Protein AF-A0A538TUR7-F1 (afdb_monomer)

Mean predicted aligned error: 19.48 Å

Structure (mmCIF, N/CA/C/O backbone):
data_AF-A0A538TUR7-F1
#
_entry.id   AF-A0A538TUR7-F1
#
loop_
_atom_site.group_PDB
_atom_site.id
_atom_site.type_symbol
_atom_site.label_atom_id
_atom_site.label_alt_id
_atom_site.label_comp_id
_atom_site.label_asym_id
_atom_site.label_entity_id
_atom_site.label_seq_id
_atom_site.pdbx_PDB_ins_code
_atom_site.Cartn_x
_atom_site.Cartn_y
_atom_site.Cartn_z
_atom_site.occupancy
_atom_site.B_iso_or_equiv
_atom_site.auth_seq_id
_atom_site.auth_comp_id
_atom_site.auth_asym_id
_atom_site.auth_atom_id
_atom_site.pdbx_PDB_model_num
ATOM 1 N N . MET A 1 1 ? 6.209 21.058 27.802 1.00 35.97 1 MET A N 1
ATOM 2 C CA . MET A 1 1 ? 5.275 21.249 26.669 1.00 35.97 1 MET A CA 1
ATOM 3 C C . MET A 1 1 ? 3.862 21.088 27.202 1.00 35.97 1 MET A C 1
ATOM 5 O O . MET A 1 1 ? 3.530 20.002 27.647 1.00 35.97 1 MET A O 1
ATOM 9 N N . LYS A 1 2 ? 3.069 22.165 27.255 1.00 36.62 2 LYS A N 1
ATOM 10 C CA . LYS A 1 2 ? 1.654 22.098 27.646 1.00 36.62 2 LYS A CA 1
ATOM 11 C C . LYS A 1 2 ? 0.839 21.716 26.411 1.00 36.62 2 LYS A C 1
ATOM 13 O O . LYS A 1 2 ? 0.487 22.584 25.620 1.00 36.62 2 LYS A O 1
ATOM 18 N N . THR A 1 3 ? 0.570 20.431 26.220 1.00 54.38 3 THR A N 1
ATOM 19 C CA . THR A 1 3 ? -0.536 19.988 25.365 1.00 54.38 3 THR A CA 1
ATOM 20 C C . THR A 1 3 ? -1.822 20.289 26.122 1.00 54.38 3 THR A C 1
ATOM 22 O O . THR A 1 3 ? -2.321 19.444 26.857 1.00 54.38 3 THR A O 1
ATOM 25 N N . ASN A 1 4 ? -2.321 21.524 26.020 1.00 65.69 4 ASN A N 1
ATOM 26 C CA . ASN A 1 4 ? -3.651 21.856 26.527 1.00 65.69 4 ASN A CA 1
ATOM 27 C C . ASN A 1 4 ? -4.681 21.177 25.617 1.00 65.69 4 ASN A C 1
ATOM 29 O O . ASN A 1 4 ? -5.211 21.795 24.695 1.00 65.69 4 ASN A O 1
ATOM 33 N N . LEU A 1 5 ? -4.907 19.880 25.838 1.00 82.44 5 LEU A N 1
ATOM 34 C CA . LEU A 1 5 ? -6.025 19.164 25.248 1.00 82.44 5 LEU A CA 1
ATOM 35 C C . LEU A 1 5 ? -7.302 19.829 25.769 1.00 82.44 5 LEU A C 1
ATOM 37 O O . LEU A 1 5 ? -7.474 19.998 26.977 1.00 82.44 5 LEU A O 1
ATOM 41 N N . THR A 1 6 ? -8.161 20.280 24.859 1.00 91.19 6 THR A N 1
ATOM 42 C CA . THR A 1 6 ? -9.424 20.924 25.236 1.00 91.19 6 THR A CA 1
ATOM 43 C C . THR A 1 6 ? -10.485 19.867 25.522 1.00 91.19 6 THR A C 1
ATOM 45 O O . THR A 1 6 ? -10.427 18.769 24.969 1.00 91.19 6 THR A O 1
ATOM 48 N N . CYS A 1 7 ? -11.494 20.197 26.335 1.00 92.38 7 CYS A N 1
ATOM 49 C CA . CYS A 1 7 ? -12.579 19.256 26.625 1.00 92.38 7 CYS A CA 1
ATOM 50 C C . CYS A 1 7 ? -13.334 18.827 25.355 1.00 92.38 7 CYS A C 1
ATOM 52 O O . CYS A 1 7 ? -13.719 17.672 25.249 1.00 92.38 7 CYS A O 1
ATOM 54 N N . GLY A 1 8 ? -13.502 19.722 24.372 1.00 90.56 8 GLY A N 1
ATOM 55 C CA . GLY A 1 8 ? -14.160 19.380 23.105 1.00 90.56 8 GLY A CA 1
ATOM 56 C C . GLY A 1 8 ? -13.371 18.352 22.291 1.00 90.56 8 GLY A C 1
ATOM 57 O O . GLY A 1 8 ? -13.946 17.392 21.791 1.00 90.56 8 GLY A O 1
ATOM 58 N N . THR A 1 9 ? -12.045 18.506 22.210 1.00 91.25 9 THR A N 1
ATOM 59 C CA . THR A 1 9 ? -11.175 17.518 21.550 1.00 91.25 9 THR A CA 1
ATOM 60 C C . THR A 1 9 ? -11.141 16.203 22.322 1.00 91.25 9 THR A C 1
ATOM 62 O O . THR A 1 9 ? -11.235 15.145 21.718 1.00 91.25 9 THR A O 1
ATOM 65 N N . CYS A 1 10 ? -11.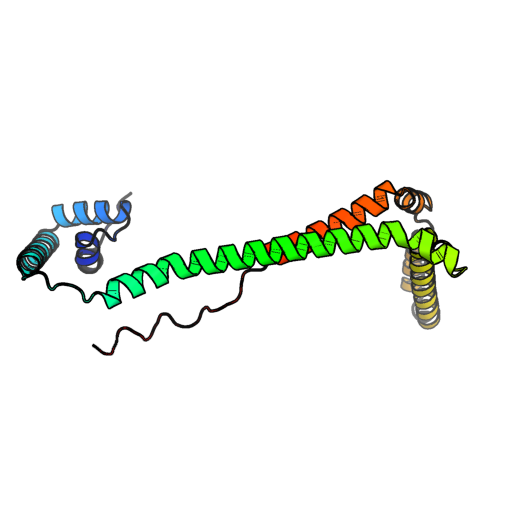051 16.263 23.654 1.00 92.38 10 CYS A N 1
ATOM 66 C CA . CYS A 1 10 ? -11.070 15.079 24.508 1.00 92.38 10 CYS A CA 1
ATOM 67 C C . CYS A 1 10 ? -12.325 14.236 24.247 1.00 92.38 10 CYS A C 1
ATOM 69 O O . CYS A 1 10 ? -12.216 13.055 23.949 1.00 92.38 10 CYS A O 1
ATOM 71 N N . GLU A 1 11 ? -13.504 14.864 24.269 1.00 91.81 11 GLU A N 1
ATOM 72 C CA . GLU A 1 11 ? -14.796 14.193 24.089 1.00 91.81 11 GLU A CA 1
ATOM 73 C C . GLU A 1 11 ? -14.952 13.496 22.729 1.00 91.81 11 GLU A C 1
ATOM 75 O O . GLU A 1 11 ? -15.611 12.458 22.665 1.00 91.81 11 GLU A O 1
ATOM 80 N N . LEU A 1 12 ? -14.346 14.039 21.667 1.00 92.38 12 LEU A N 1
ATOM 81 C CA . LEU A 1 12 ? -14.340 13.433 20.330 1.00 92.38 12 LEU A CA 1
ATOM 82 C C . LEU A 1 12 ? -13.455 12.181 20.259 1.00 92.38 12 LEU A C 1
ATOM 84 O O . LEU A 1 12 ? -13.778 11.243 19.537 1.00 92.38 12 LEU A O 1
ATOM 88 N N . GLU A 1 13 ? -12.366 12.156 21.025 1.00 93.75 13 GLU A N 1
ATOM 89 C CA . GLU A 1 13 ? -11.353 11.094 20.981 1.00 93.75 13 GLU A CA 1
ATOM 90 C C . GLU A 1 13 ? -11.592 9.980 22.019 1.00 93.75 13 GLU A C 1
ATOM 92 O O . GLU A 1 13 ? -10.902 8.962 22.002 1.00 93.75 13 GLU A O 1
ATOM 97 N N . LEU A 1 14 ? -12.577 10.125 22.917 1.00 93.25 14 LEU A N 1
ATOM 98 C CA . LEU A 1 14 ? -12.873 9.136 23.966 1.00 93.25 14 LEU A CA 1
ATOM 99 C C . LEU A 1 14 ? -13.211 7.741 23.409 1.00 93.25 14 LEU A C 1
ATOM 101 O O . LEU A 1 14 ? -12.787 6.744 23.988 1.00 93.25 14 LEU A O 1
ATOM 105 N N . CYS A 1 15 ? -13.955 7.651 22.301 1.00 93.00 15 CYS A N 1
ATOM 106 C CA . CYS A 1 15 ? -14.281 6.354 21.692 1.00 93.00 15 CYS A CA 1
ATOM 107 C C . CYS A 1 15 ? -13.035 5.707 21.076 1.00 93.00 15 CYS A C 1
ATOM 109 O O . CYS A 1 15 ? -12.722 4.564 21.386 1.00 93.00 15 CYS A O 1
ATOM 111 N N . ALA A 1 16 ? -12.256 6.473 20.304 1.00 93.06 16 ALA A N 1
ATOM 112 C CA . ALA A 1 16 ? -11.002 5.997 19.722 1.00 93.06 16 ALA A CA 1
ATOM 113 C C . ALA A 1 16 ? -9.981 5.570 20.793 1.00 93.06 16 ALA A C 1
ATOM 115 O O . ALA A 1 16 ? -9.190 4.653 20.569 1.00 93.06 16 ALA A O 1
ATOM 116 N N . TYR A 1 17 ? -9.999 6.220 21.963 1.00 94.12 17 TYR A N 1
ATOM 117 C CA . TYR A 1 17 ? -9.219 5.812 23.128 1.00 94.12 17 TYR A CA 1
ATOM 118 C C . TYR A 1 17 ? -9.656 4.441 23.661 1.00 94.12 17 TYR A C 1
ATOM 120 O O . TYR A 1 17 ? -8.803 3.582 23.876 1.00 94.12 17 TYR A O 1
ATOM 128 N N . LEU A 1 18 ? -10.964 4.216 23.837 1.00 93.62 18 LEU A N 1
ATOM 129 C CA . LEU A 1 18 ? -11.506 2.926 24.286 1.00 93.62 18 LEU A CA 1
ATOM 130 C C . LEU A 1 18 ? -11.232 1.794 23.289 1.00 93.62 18 LEU A C 1
ATOM 132 O O . LEU A 1 18 ? -10.940 0.678 23.710 1.00 93.62 18 LEU A O 1
ATOM 136 N N . ASP A 1 19 ? -11.244 2.100 21.993 1.00 92.56 19 ASP A N 1
ATOM 137 C CA . ASP A 1 19 ? -10.931 1.149 20.921 1.00 92.56 19 ASP A CA 1
ATOM 138 C C . ASP A 1 19 ? -9.419 0.863 20.786 1.00 92.56 19 ASP A C 1
ATOM 140 O O . ASP A 1 19 ? -9.005 0.044 19.964 1.00 92.56 19 ASP A O 1
ATOM 144 N N . GLY A 1 20 ? -8.563 1.553 21.553 1.00 93.69 20 GLY A N 1
ATOM 145 C CA . GLY A 1 20 ? -7.104 1.434 21.453 1.00 93.69 20 GLY A CA 1
ATOM 146 C C . GLY A 1 20 ? -6.526 1.968 20.134 1.00 93.69 20 GLY A C 1
ATOM 147 O O . GLY A 1 20 ? -5.397 1.637 19.771 1.00 93.69 20 GLY A O 1
ATOM 148 N N . ALA A 1 21 ? -7.284 2.793 19.409 1.00 94.00 21 ALA A N 1
ATOM 149 C CA . ALA A 1 21 ? -6.943 3.292 18.077 1.00 94.00 21 ALA A CA 1
ATOM 150 C C . ALA A 1 21 ? -6.105 4.587 18.095 1.00 94.00 21 ALA A C 1
ATOM 152 O O . ALA A 1 21 ? -5.673 5.066 17.043 1.00 94.00 21 ALA A O 1
ATOM 153 N N . LEU A 1 22 ? -5.863 5.170 19.273 1.00 91.69 22 LEU A N 1
ATOM 154 C CA . LEU A 1 22 ? -5.094 6.406 19.413 1.00 91.69 22 LEU A CA 1
ATOM 155 C C . LEU A 1 22 ? -3.580 6.185 19.397 1.00 91.69 22 LEU A C 1
ATOM 157 O O . LEU A 1 22 ? -3.040 5.233 19.958 1.00 91.69 22 LEU A O 1
ATOM 161 N N . HIS A 1 23 ? -2.864 7.163 18.837 1.00 90.69 23 HIS A N 1
ATOM 162 C CA . HIS A 1 23 ? -1.411 7.222 18.962 1.00 90.69 23 HIS A CA 1
ATOM 163 C C . HIS A 1 23 ? -1.004 7.379 20.447 1.00 90.69 23 HIS A C 1
ATOM 165 O O . HIS A 1 23 ? -1.584 8.223 21.140 1.00 90.69 23 HIS A O 1
ATOM 171 N N . PRO A 1 24 ? 0.042 6.685 20.946 1.00 90.25 24 PRO A N 1
ATOM 172 C CA . PRO A 1 24 ? 0.402 6.670 22.373 1.00 90.25 24 PRO A CA 1
ATOM 173 C C . PRO A 1 24 ? 0.673 8.042 23.010 1.00 90.25 24 PRO A C 1
ATOM 175 O O . PRO A 1 24 ? 0.568 8.206 24.223 1.00 90.25 24 PRO A O 1
ATOM 178 N N . ALA A 1 25 ? 1.074 9.032 22.209 1.00 87.69 25 ALA A N 1
ATOM 179 C CA . ALA A 1 25 ? 1.270 10.405 22.680 1.00 87.69 25 ALA A CA 1
ATOM 180 C C . ALA A 1 25 ? -0.059 11.138 22.946 1.00 87.69 25 ALA A C 1
ATOM 182 O O . ALA A 1 25 ? -0.143 11.931 23.879 1.00 87.69 25 ALA A O 1
ATOM 183 N N . ILE A 1 26 ? -1.088 10.862 22.139 1.00 88.31 26 ILE A N 1
ATOM 184 C CA . ILE A 1 26 ? -2.424 11.460 22.268 1.00 88.31 26 ILE A CA 1
ATOM 185 C C . ILE A 1 26 ? -3.164 10.806 23.435 1.00 88.31 26 ILE A C 1
ATOM 187 O O . ILE A 1 26 ? -3.744 11.519 24.248 1.00 88.31 26 ILE A O 1
ATOM 191 N N . ALA A 1 27 ? -3.054 9.480 23.573 1.00 92.06 27 ALA A N 1
ATOM 192 C CA . ALA A 1 27 ? -3.616 8.736 24.701 1.00 92.06 27 ALA A CA 1
ATOM 193 C C . ALA A 1 27 ? -3.156 9.312 26.055 1.00 92.06 27 ALA A C 1
ATOM 195 O O . ALA A 1 27 ? -3.989 9.675 26.876 1.00 92.06 27 ALA A O 1
ATOM 196 N N . ARG A 1 28 ? -1.848 9.548 26.236 1.00 91.94 28 ARG A N 1
ATOM 197 C CA . ARG A 1 28 ? -1.306 10.158 27.467 1.00 91.94 28 ARG A CA 1
A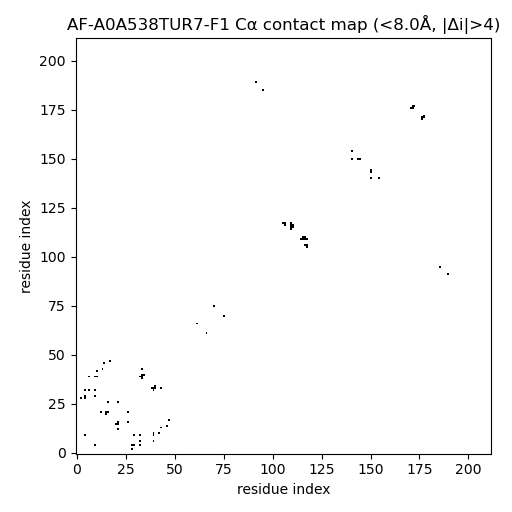TOM 198 C C . ARG A 1 28 ? -1.823 11.572 27.743 1.00 91.94 28 ARG A C 1
ATOM 200 O O . ARG A 1 28 ? -2.037 11.946 28.894 1.00 91.94 28 ARG A O 1
ATOM 207 N N . ALA A 1 29 ? -1.996 12.383 26.700 1.00 90.69 29 ALA A N 1
ATOM 208 C CA . ALA A 1 29 ? -2.553 13.727 26.853 1.00 90.69 29 ALA A CA 1
ATOM 209 C C . ALA A 1 29 ? -4.037 13.682 27.254 1.00 90.69 29 ALA A C 1
ATOM 211 O O . ALA A 1 29 ? -4.485 14.522 28.035 1.00 90.69 29 ALA A O 1
ATOM 212 N N . LEU A 1 30 ? -4.780 12.699 26.739 1.00 93.81 30 LEU A N 1
ATOM 213 C CA . LEU A 1 30 ? -6.171 12.449 27.097 1.00 93.81 30 LEU A CA 1
ATOM 214 C C . LEU A 1 30 ? -6.290 11.947 28.538 1.00 93.81 30 LEU A C 1
ATOM 216 O O . LEU A 1 30 ? -7.066 12.519 29.294 1.00 93.81 30 LEU A O 1
ATOM 220 N N . GLU A 1 31 ? -5.476 10.972 28.945 1.00 93.94 31 GLU A N 1
ATOM 221 C CA . GLU A 1 31 ? -5.406 10.465 30.325 1.00 93.94 31 GLU A CA 1
ATOM 222 C C . GLU A 1 31 ? -5.180 11.607 31.324 1.00 93.94 31 GLU A C 1
ATOM 224 O O . GLU A 1 31 ? -5.994 11.818 32.223 1.00 93.94 31 GLU A O 1
ATOM 229 N N . SER A 1 32 ? -4.158 12.437 31.089 1.00 93.25 32 SER A N 1
ATOM 230 C CA . SER A 1 32 ? -3.878 13.611 31.926 1.00 93.25 32 SER A CA 1
ATOM 231 C C . SER A 1 32 ? -5.048 14.604 31.975 1.00 93.25 32 SER A C 1
ATOM 233 O O . SER A 1 32 ? -5.332 15.186 33.025 1.00 93.25 32 SER A O 1
ATOM 235 N N . HIS A 1 33 ? -5.752 14.812 30.858 1.00 93.25 33 HIS A N 1
ATOM 236 C CA . HIS A 1 33 ? -6.908 15.704 30.828 1.00 93.25 33 HIS A CA 1
ATOM 237 C C . HIS A 1 33 ? -8.082 15.140 31.636 1.00 93.25 33 HIS A C 1
ATOM 239 O O . HIS A 1 33 ? -8.689 15.874 32.412 1.00 93.25 33 HIS A O 1
ATOM 245 N N . VAL A 1 34 ? -8.389 13.853 31.477 1.00 94.69 34 VAL A N 1
ATOM 246 C CA . VAL A 1 34 ? -9.478 13.152 32.171 1.00 94.69 34 VAL A CA 1
ATOM 247 C C . VAL A 1 34 ? -9.243 13.123 33.685 1.00 94.69 34 VAL A C 1
ATOM 249 O O . VAL A 1 34 ? -10.190 13.338 34.437 1.00 94.69 34 VAL A O 1
ATOM 252 N N . GLU A 1 35 ? -7.995 12.961 34.134 1.00 93.75 35 GLU A N 1
ATOM 253 C CA . GLU A 1 35 ? -7.625 13.062 35.556 1.00 93.75 35 GLU A CA 1
ATOM 254 C C . GLU A 1 35 ? -7.868 14.466 36.133 1.00 93.75 35 GLU A C 1
ATOM 256 O O . GLU A 1 35 ? -8.298 14.612 37.275 1.00 93.75 35 GLU A O 1
ATOM 261 N N . SER A 1 36 ? -7.617 15.513 35.341 1.00 91.25 36 SER A N 1
ATOM 262 C CA . SER A 1 36 ? -7.785 16.909 35.772 1.00 91.25 36 SER A CA 1
ATOM 263 C C . SER A 1 36 ? -9.204 17.469 35.589 1.00 91.25 36 SER A C 1
ATOM 265 O O . SER A 1 36 ? -9.553 18.484 36.194 1.00 91.25 36 SER A O 1
ATOM 267 N N . CYS A 1 37 ? -10.035 16.839 34.752 1.00 95.19 37 CYS A N 1
ATOM 268 C CA . CYS A 1 37 ? -11.349 17.337 34.359 1.00 95.19 37 CYS A CA 1
ATOM 269 C C . CYS A 1 37 ? -12.452 16.335 34.716 1.00 95.19 37 CYS A C 1
ATOM 271 O O . CYS A 1 37 ? -12.723 15.391 33.972 1.00 95.19 37 CYS A O 1
ATOM 273 N N . ALA A 1 38 ? -13.178 16.615 35.803 1.00 93.19 38 ALA A N 1
ATOM 274 C CA . ALA A 1 38 ? -14.269 15.766 36.287 1.00 93.19 38 ALA A CA 1
ATOM 275 C C . ALA A 1 38 ? -15.352 15.475 35.226 1.00 93.19 38 ALA A C 1
ATOM 277 O O . ALA A 1 38 ? -15.905 14.379 35.192 1.00 93.19 38 ALA A O 1
ATOM 278 N N . ARG A 1 39 ? -15.631 16.426 34.320 1.00 93.75 39 ARG A N 1
ATOM 279 C CA . ARG A 1 39 ? -16.607 16.241 33.231 1.00 93.75 39 ARG A CA 1
ATOM 280 C C . ARG A 1 39 ? -16.155 15.173 32.234 1.00 93.75 39 ARG A C 1
ATOM 282 O O . ARG A 1 39 ? -16.942 14.305 31.866 1.00 93.75 39 ARG A O 1
ATOM 289 N N . CYS A 1 40 ? -14.899 15.241 31.798 1.00 95.25 40 CYS A N 1
ATOM 290 C CA . CYS A 1 40 ? -14.322 14.272 30.867 1.00 95.25 40 CYS A CA 1
ATOM 291 C C . CYS A 1 40 ? -14.129 12.904 31.541 1.00 95.25 40 CYS A C 1
ATOM 293 O O . CYS A 1 40 ? -14.406 11.888 30.911 1.00 95.25 40 CYS A O 1
ATOM 295 N N . GLY A 1 41 ? -13.763 12.887 32.831 1.00 94.38 41 GLY A N 1
ATOM 296 C CA . GLY A 1 41 ? -13.777 11.703 33.703 1.00 94.38 41 GLY A CA 1
ATOM 297 C C . GLY A 1 41 ? -15.116 10.977 33.705 1.00 94.38 41 GLY A C 1
ATOM 298 O O . GLY A 1 41 ? -15.188 9.803 33.348 1.00 94.38 41 GLY A O 1
ATOM 299 N N . ALA A 1 42 ? -16.193 11.696 34.025 1.00 96.12 42 ALA A N 1
ATOM 300 C CA . ALA A 1 42 ? -17.537 11.128 34.061 1.00 96.12 42 ALA A CA 1
ATOM 301 C C . ALA A 1 42 ? -17.994 10.591 32.692 1.00 96.12 42 ALA A C 1
ATOM 303 O O . ALA A 1 42 ? -18.628 9.541 32.621 1.00 96.12 42 ALA A O 1
ATOM 304 N N . ARG A 1 43 ? -17.654 11.279 31.592 1.00 95.50 43 ARG A N 1
ATOM 305 C CA . ARG A 1 43 ? -17.990 10.813 30.234 1.00 95.50 43 ARG A CA 1
ATOM 306 C C . ARG A 1 43 ? -17.229 9.556 29.832 1.00 95.50 43 ARG A C 1
ATOM 308 O O . ARG A 1 43 ? -17.829 8.676 29.223 1.00 95.50 43 ARG A O 1
ATOM 315 N N . LEU A 1 44 ? -15.941 9.468 30.165 1.00 96.25 44 LEU A N 1
ATOM 316 C CA . LEU A 1 44 ? -15.158 8.260 29.912 1.00 96.25 44 LEU A CA 1
ATOM 317 C C . LEU A 1 44 ? -15.756 7.065 30.661 1.00 96.25 44 LEU A C 1
ATOM 319 O O . LEU A 1 44 ? -15.893 5.993 30.080 1.00 96.25 44 LEU A O 1
ATOM 323 N N . GLU A 1 45 ? -16.152 7.261 31.918 1.00 96.00 45 GLU A N 1
ATOM 324 C CA . GLU A 1 45 ? -16.749 6.195 32.721 1.00 96.00 45 GLU A CA 1
ATOM 325 C C . GLU A 1 45 ? -18.113 5.754 32.178 1.00 96.00 45 GLU A C 1
ATOM 327 O O . GLU A 1 45 ? -18.359 4.560 32.029 1.00 96.00 45 GLU A O 1
ATOM 332 N N . ALA A 1 46 ? -18.954 6.700 31.749 1.00 95.56 46 ALA A N 1
ATOM 333 C CA . ALA A 1 46 ? -20.210 6.379 31.075 1.00 95.56 46 ALA A CA 1
ATOM 334 C C . ALA A 1 46 ? -19.991 5.552 29.792 1.00 95.56 46 ALA A C 1
ATOM 336 O O . ALA A 1 46 ? -20.729 4.607 29.523 1.00 95.56 46 ALA A O 1
ATOM 337 N N . TYR A 1 47 ? -18.964 5.868 28.996 1.00 95.31 47 TYR A N 1
ATOM 338 C CA . TYR A 1 47 ? -18.639 5.081 27.803 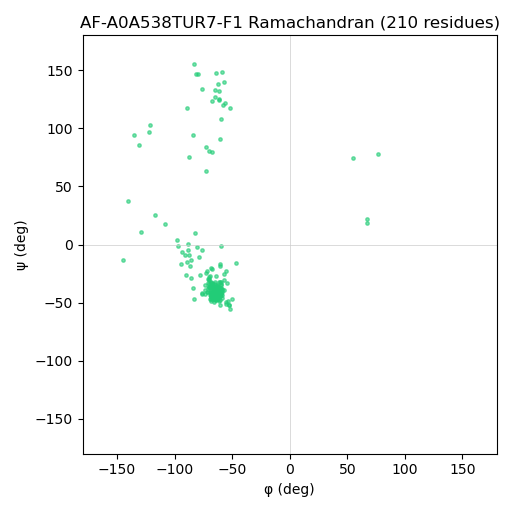1.00 95.31 47 TYR A CA 1
ATOM 339 C C . TYR A 1 47 ? -18.070 3.698 28.138 1.00 95.31 47 TYR A C 1
ATOM 341 O O . TYR A 1 47 ? -18.370 2.738 27.428 1.00 95.31 47 TYR A O 1
ATOM 349 N N . ARG A 1 48 ? -17.301 3.562 29.226 1.00 95.19 48 ARG A N 1
ATOM 350 C CA . ARG A 1 48 ? -16.847 2.253 29.722 1.00 95.19 48 ARG A CA 1
ATOM 351 C C . ARG A 1 48 ? -18.012 1.378 30.151 1.00 95.19 48 ARG A C 1
ATOM 353 O O . ARG A 1 48 ? -18.035 0.211 29.783 1.00 95.19 48 ARG A O 1
ATOM 360 N N . GLU A 1 49 ? -18.985 1.944 30.859 1.00 95.88 49 GLU A N 1
ATOM 361 C CA . GLU A 1 49 ? -20.195 1.228 31.265 1.00 95.88 49 GLU A CA 1
ATOM 362 C C . GLU A 1 49 ? -21.016 0.769 30.050 1.00 95.88 49 GLU A C 1
ATOM 364 O O . GLU A 1 49 ? -21.507 -0.358 30.006 1.00 95.88 49 GLU A O 1
ATOM 369 N N . ILE A 1 50 ? -21.142 1.611 29.022 1.00 94.69 50 ILE A N 1
ATOM 370 C CA . ILE A 1 50 ? -21.798 1.210 27.769 1.00 94.69 50 ILE A CA 1
ATOM 371 C C . ILE A 1 50 ? -21.022 0.067 27.104 1.00 94.69 50 ILE A C 1
ATOM 373 O O . ILE A 1 50 ? -21.627 -0.925 26.705 1.00 94.69 50 ILE A O 1
ATOM 377 N N . SER A 1 51 ? -19.696 0.180 27.007 1.00 93.12 51 SER A N 1
ATOM 378 C CA . SER A 1 51 ? -18.839 -0.845 26.401 1.00 93.12 51 SER A CA 1
ATOM 379 C C . SER A 1 51 ? -18.909 -2.178 27.155 1.00 93.12 51 SER A C 1
ATOM 381 O O . SER A 1 51 ? -19.039 -3.229 26.530 1.00 93.12 51 SER A O 1
ATOM 383 N N . SER A 1 52 ? -18.927 -2.154 28.492 1.00 92.75 52 SER A N 1
ATOM 384 C CA . SER A 1 52 ? -19.058 -3.369 29.302 1.00 92.75 52 SER A CA 1
ATOM 385 C C . SER A 1 52 ? -20.414 -4.041 29.100 1.00 92.75 52 SER A C 1
ATOM 387 O O . SER A 1 52 ? -20.467 -5.247 28.888 1.00 92.75 52 SER A O 1
ATOM 389 N N . ARG A 1 53 ? -21.506 -3.264 29.072 1.00 94.69 53 ARG A N 1
ATOM 390 C CA . ARG A 1 53 ? -22.848 -3.789 28.777 1.00 94.69 53 ARG A CA 1
ATOM 391 C C . ARG A 1 53 ? -22.938 -4.361 27.364 1.00 94.69 53 ARG A C 1
ATOM 393 O O . ARG A 1 53 ? -23.637 -5.344 27.153 1.00 94.69 53 ARG A O 1
ATOM 400 N N . LEU A 1 54 ? -22.240 -3.759 26.398 1.00 91.75 54 LEU A N 1
ATOM 401 C CA . LEU A 1 54 ? -22.165 -4.280 25.033 1.00 91.75 54 LEU A CA 1
ATOM 402 C C . LEU A 1 54 ? -21.377 -5.594 24.955 1.00 91.75 54 LEU A C 1
ATOM 404 O O . LEU A 1 54 ? -21.750 -6.479 24.190 1.00 91.75 54 LEU A O 1
ATOM 408 N N . ALA A 1 55 ? -20.325 -5.742 25.761 1.00 89.44 55 ALA A N 1
ATOM 409 C CA . ALA A 1 55 ? -19.529 -6.966 25.835 1.00 89.44 55 ALA A CA 1
ATOM 410 C C . ALA A 1 55 ? -20.290 -8.153 26.457 1.00 89.44 55 ALA A C 1
ATOM 412 O O . ALA A 1 55 ? -19.916 -9.300 26.230 1.00 89.44 55 ALA A O 1
ATOM 413 N N . GLU A 1 56 ? -21.360 -7.894 27.215 1.00 93.25 56 GLU A N 1
ATOM 414 C CA . GLU A 1 56 ? -22.244 -8.926 27.777 1.00 93.25 56 GLU A CA 1
ATOM 415 C C . GLU A 1 56 ? -23.248 -9.493 26.757 1.00 93.25 56 GLU A C 1
ATOM 417 O O . GLU A 1 56 ? -23.916 -10.490 27.047 1.00 93.25 56 GLU A O 1
ATOM 422 N N . LEU A 1 57 ? -23.385 -8.888 25.567 1.00 93.25 57 LEU A N 1
ATOM 423 C CA . LEU A 1 57 ? -24.279 -9.425 24.542 1.00 93.25 57 LEU A CA 1
ATOM 424 C C . LEU A 1 57 ? -23.810 -10.806 24.055 1.00 93.25 57 LEU A C 1
ATOM 426 O O . LEU A 1 57 ? -22.610 -11.072 23.975 1.00 93.25 57 LEU A O 1
ATOM 430 N N . PRO A 1 58 ? -24.754 -11.687 23.673 1.00 91.88 58 PRO A N 1
ATOM 431 C CA . PRO A 1 58 ? -24.413 -12.993 23.133 1.00 91.88 58 PRO A CA 1
ATOM 432 C C . PRO A 1 58 ? -23.595 -12.848 21.848 1.00 91.88 58 PRO A C 1
ATOM 434 O O . PRO A 1 58 ? -23.967 -12.109 20.932 1.00 91.88 58 PRO A O 1
ATOM 437 N N . GLU A 1 59 ? -22.499 -13.597 21.766 1.00 87.56 59 GLU A N 1
ATOM 438 C CA . GLU A 1 59 ? -21.661 -13.633 20.575 1.00 87.56 59 GLU A CA 1
ATOM 439 C C . GLU A 1 59 ? -22.424 -14.292 19.417 1.00 87.56 59 GLU A C 1
ATOM 441 O O . GLU A 1 59 ? -22.917 -15.420 19.516 1.00 87.56 59 GLU A O 1
ATOM 446 N N . ILE A 1 60 ? -22.544 -13.574 18.301 1.00 89.38 60 ILE A N 1
ATOM 447 C CA . ILE A 1 60 ? -23.185 -14.086 17.091 1.00 89.38 60 ILE A CA 1
ATOM 448 C C . ILE A 1 60 ? -22.110 -14.769 16.253 1.00 89.38 60 ILE A C 1
ATOM 450 O O . ILE A 1 60 ? -21.181 -14.121 15.771 1.00 89.38 60 ILE A O 1
ATOM 454 N N . ALA A 1 61 ? -22.261 -16.077 16.037 1.00 88.25 61 ALA A N 1
ATOM 455 C CA . ALA A 1 61 ? -21.356 -16.826 15.178 1.00 88.25 61 ALA A CA 1
ATOM 456 C C . ALA A 1 61 ? -21.336 -16.225 13.762 1.00 88.25 61 ALA A C 1
ATOM 458 O O . ALA A 1 61 ? -22.360 -16.167 13.072 1.00 88.25 61 ALA A O 1
ATOM 459 N N . ALA A 1 62 ? -20.157 -15.787 13.319 1.00 88.69 62 ALA A N 1
ATOM 460 C CA . ALA A 1 62 ? -19.976 -15.273 11.972 1.00 88.69 62 ALA A CA 1
ATOM 461 C C . ALA A 1 62 ? -20.217 -16.394 10.938 1.00 88.69 62 ALA A C 1
ATOM 463 O O . ALA A 1 62 ? -19.669 -17.491 11.073 1.00 88.69 62 ALA A O 1
ATOM 464 N N . PRO A 1 63 ? -20.995 -16.148 9.870 1.00 91.56 63 PRO A N 1
ATOM 465 C CA . PRO A 1 63 ? -21.147 -17.104 8.782 1.00 91.56 63 PRO A CA 1
ATOM 466 C C . PRO A 1 63 ? -19.803 -17.489 8.146 1.00 91.56 63 PRO A C 1
ATOM 468 O O . PRO A 1 63 ? -18.980 -16.621 7.849 1.00 91.56 63 PRO A O 1
ATOM 471 N N . ALA A 1 64 ? -19.622 -18.772 7.814 1.00 88.31 64 ALA A N 1
ATOM 472 C CA . ALA A 1 64 ? -18.372 -19.311 7.255 1.00 88.31 64 ALA A CA 1
ATOM 473 C C . ALA A 1 64 ? -17.880 -18.602 5.971 1.00 88.31 64 ALA A C 1
ATOM 475 O O . ALA A 1 64 ? -16.695 -18.621 5.639 1.00 88.31 64 ALA A O 1
ATOM 476 N N . TRP A 1 65 ? -18.776 -17.945 5.227 1.00 90.56 65 TRP A N 1
ATOM 477 C CA . TRP A 1 65 ? -18.402 -17.190 4.032 1.00 90.56 65 TRP A CA 1
ATOM 478 C C . TRP A 1 65 ? -17.653 -15.882 4.347 1.00 90.56 65 TRP A C 1
ATOM 480 O O . TRP A 1 65 ? -16.895 -15.412 3.494 1.00 90.56 65 TRP A O 1
ATOM 490 N N . ILE A 1 66 ? -17.835 -15.292 5.537 1.00 94.00 66 ILE A N 1
ATOM 491 C CA . ILE A 1 66 ? -17.144 -14.057 5.948 1.00 94.00 66 ILE A CA 1
ATOM 492 C C . ILE A 1 66 ? -15.659 -14.332 6.135 1.00 94.00 66 ILE A C 1
ATOM 494 O O . ILE A 1 66 ? -14.837 -13.614 5.569 1.00 94.00 66 ILE A O 1
ATOM 498 N N . GLU A 1 67 ? -15.320 -15.396 6.863 1.00 89.44 67 GLU A N 1
ATOM 499 C CA . GLU A 1 67 ? -13.933 -15.779 7.132 1.00 89.44 67 GLU A CA 1
ATOM 500 C C . GLU A 1 67 ? -13.149 -15.939 5.826 1.00 89.44 67 GLU A C 1
ATOM 502 O O . GLU A 1 67 ? -12.112 -15.303 5.622 1.00 89.44 67 GLU A O 1
ATOM 507 N N . LYS A 1 68 ? -13.712 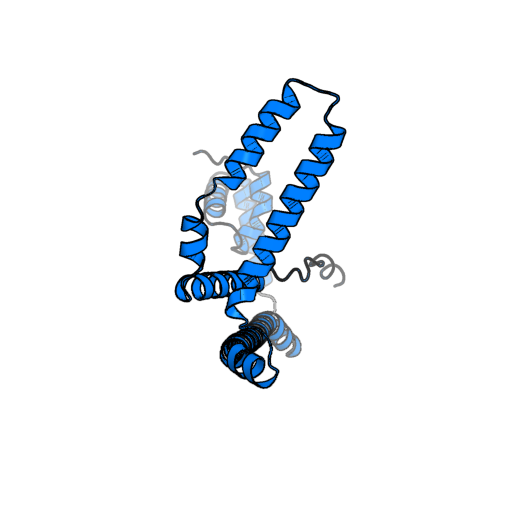-16.696 4.877 1.00 88.25 68 LYS A N 1
ATOM 508 C CA . LYS A 1 68 ? -13.108 -16.890 3.558 1.00 88.25 68 LYS A CA 1
ATOM 509 C C . LYS A 1 68 ? -12.915 -15.567 2.812 1.00 88.25 68 LYS A C 1
ATOM 511 O O . LYS A 1 68 ? -11.835 -15.324 2.281 1.00 88.25 68 LYS A O 1
ATOM 516 N N . ARG A 1 69 ? -13.923 -14.685 2.795 1.00 88.44 69 ARG A N 1
ATOM 517 C CA . ARG A 1 69 ? -13.820 -13.370 2.134 1.00 88.44 69 ARG A CA 1
ATOM 518 C C . ARG A 1 69 ? -12.752 -12.480 2.764 1.00 88.44 69 ARG A C 1
ATOM 520 O O . ARG A 1 69 ? -12.033 -11.796 2.035 1.00 88.44 69 ARG A O 1
ATOM 527 N N . VAL A 1 70 ? -12.640 -12.477 4.091 1.00 89.25 70 VAL A N 1
ATOM 528 C CA . VAL A 1 70 ? -11.631 -11.695 4.815 1.00 89.25 70 VAL A CA 1
ATOM 529 C C . VAL A 1 70 ? -10.237 -12.230 4.497 1.00 89.25 70 VAL A C 1
ATOM 531 O O . VAL A 1 70 ? -9.378 -11.459 4.059 1.00 89.25 70 VAL A O 1
ATOM 534 N N . LEU A 1 71 ? -10.032 -13.544 4.605 1.00 87.88 71 LEU A N 1
ATOM 535 C CA . LEU A 1 71 ? -8.764 -14.192 4.268 1.00 87.88 71 LEU A CA 1
ATOM 536 C C . LEU A 1 71 ? -8.362 -13.939 2.812 1.00 87.88 71 LEU A C 1
ATOM 538 O O . LEU A 1 71 ? -7.211 -13.585 2.547 1.00 87.88 71 LEU A O 1
ATOM 542 N N . ASP A 1 72 ? -9.296 -14.033 1.867 1.00 87.31 72 ASP A N 1
ATOM 543 C CA . ASP A 1 72 ? -9.039 -13.739 0.455 1.00 87.31 72 ASP A CA 1
ATOM 544 C C . ASP A 1 72 ? -8.685 -12.259 0.232 1.00 87.31 72 ASP A C 1
ATOM 546 O O . ASP A 1 72 ? -7.805 -11.944 -0.573 1.00 87.31 72 ASP A O 1
ATOM 550 N N . SER A 1 73 ? -9.295 -11.328 0.972 1.00 82.75 73 SER A N 1
ATOM 551 C CA . SER A 1 73 ? -8.986 -9.896 0.853 1.00 82.75 73 SER A CA 1
ATOM 552 C C . SER A 1 73 ? -7.569 -9.544 1.336 1.00 82.75 73 SER A C 1
ATOM 554 O O . SER A 1 73 ? -6.907 -8.667 0.764 1.00 82.75 73 SER A O 1
ATOM 556 N N . ILE A 1 74 ? -7.071 -10.255 2.351 1.00 86.50 74 ILE A N 1
ATOM 557 C CA . ILE A 1 74 ? -5.738 -10.049 2.929 1.00 86.50 74 ILE A CA 1
ATOM 558 C C . ILE A 1 74 ? -4.683 -10.784 2.092 1.00 86.50 74 ILE A C 1
ATOM 560 O O . ILE A 1 74 ? -3.659 -10.213 1.709 1.00 86.50 74 ILE A O 1
ATOM 564 N N . THR A 1 75 ? -4.941 -12.046 1.749 1.00 82.44 75 THR A N 1
ATOM 565 C CA . THR A 1 75 ? -3.964 -12.919 1.079 1.00 82.44 75 THR A CA 1
ATOM 566 C C . THR A 1 75 ? -3.960 -12.775 -0.444 1.00 82.44 75 THR A C 1
ATOM 568 O O . THR A 1 75 ? -2.908 -12.930 -1.076 1.00 82.44 75 THR A O 1
ATOM 571 N N . GLY A 1 76 ? -5.093 -12.419 -1.058 1.00 73.19 76 GLY A N 1
ATOM 572 C CA . GLY A 1 76 ? -5.247 -12.306 -2.510 1.00 73.19 76 GLY A CA 1
ATOM 573 C C . GLY A 1 76 ? -4.293 -11.285 -3.130 1.00 73.19 76 GLY A C 1
ATOM 574 O O . GLY A 1 76 ? -3.687 -11.548 -4.172 1.00 73.19 76 GLY A O 1
ATOM 575 N N . ARG A 1 77 ? -4.046 -10.166 -2.436 1.00 63.06 77 ARG A N 1
ATOM 576 C CA . ARG A 1 77 ? -3.081 -9.138 -2.866 1.00 63.06 77 ARG A CA 1
ATOM 577 C C . ARG A 1 77 ? -1.639 -9.646 -2.838 1.00 63.06 77 ARG A C 1
ATOM 579 O O . ARG A 1 77 ? -0.875 -9.398 -3.771 1.00 63.06 77 ARG A O 1
ATOM 586 N N . ALA A 1 78 ? -1.268 -10.403 -1.805 1.00 66.12 78 ALA A N 1
ATOM 587 C CA . ALA A 1 78 ? 0.068 -10.985 -1.689 1.00 66.12 78 ALA A CA 1
ATOM 588 C C . ALA A 1 78 ? 0.324 -12.046 -2.772 1.00 66.12 78 ALA A C 1
ATOM 590 O O . ALA A 1 78 ? 1.417 -12.101 -3.344 1.00 66.12 78 ALA A O 1
ATOM 591 N N . ARG A 1 79 ? -0.691 -12.858 -3.098 1.00 67.00 79 ARG A N 1
ATOM 592 C CA . ARG A 1 79 ? -0.616 -13.871 -4.159 1.00 67.00 79 ARG A CA 1
ATOM 593 C C . ARG A 1 79 ? -0.496 -13.232 -5.544 1.00 67.00 79 ARG A C 1
ATOM 595 O O . ARG A 1 79 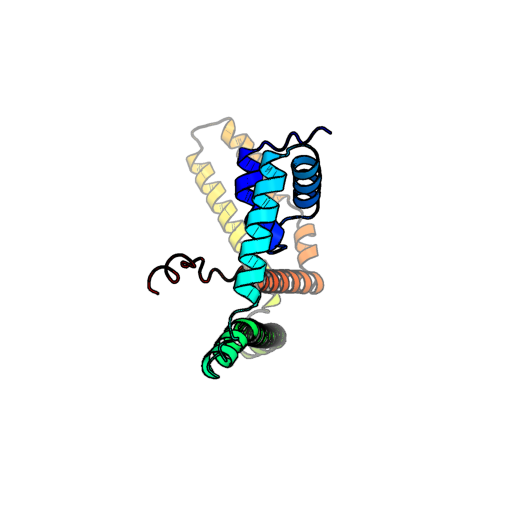? 0.403 -13.612 -6.292 1.00 67.00 79 ARG A O 1
ATOM 602 N N . ALA A 1 80 ? -1.325 -12.234 -5.856 1.00 69.12 80 ALA A N 1
ATOM 603 C CA . ALA A 1 80 ? -1.264 -11.513 -7.128 1.00 69.12 80 ALA A CA 1
ATOM 604 C C . ALA A 1 80 ? 0.088 -10.806 -7.324 1.00 69.12 80 ALA A C 1
ATOM 606 O O . ALA A 1 80 ? 0.704 -10.937 -8.381 1.00 69.12 80 ALA A O 1
ATOM 607 N N . ARG A 1 81 ? 0.609 -10.146 -6.277 1.00 68.88 81 ARG A N 1
ATOM 608 C CA . ARG A 1 81 ? 1.917 -9.475 -6.316 1.00 68.88 81 ARG A CA 1
ATOM 609 C C . ARG A 1 81 ? 3.069 -10.450 -6.566 1.00 68.88 81 ARG A C 1
ATOM 611 O O . ARG A 1 81 ? 3.920 -10.156 -7.397 1.00 68.88 81 ARG A O 1
ATOM 618 N N . ARG A 1 82 ? 3.090 -11.612 -5.898 1.00 69.25 82 ARG A N 1
ATOM 619 C CA . ARG A 1 82 ? 4.112 -12.656 -6.137 1.00 69.25 82 ARG A CA 1
ATOM 620 C C . ARG A 1 82 ? 4.007 -13.269 -7.529 1.00 69.25 82 ARG A C 1
ATOM 622 O O . ARG A 1 82 ? 5.026 -13.602 -8.125 1.00 69.25 82 ARG A O 1
ATOM 629 N N . PHE A 1 83 ? 2.787 -13.459 -8.026 1.00 71.44 83 PHE A N 1
ATOM 630 C CA . PHE A 1 83 ? 2.562 -13.983 -9.369 1.00 71.44 83 PHE A CA 1
ATOM 631 C C . PHE A 1 83 ? 3.083 -13.004 -10.427 1.00 71.44 83 PHE A C 1
ATOM 633 O O . PHE A 1 83 ? 3.873 -13.395 -11.283 1.00 71.44 83 PHE A O 1
ATOM 640 N N . TRP A 1 84 ? 2.744 -11.718 -10.298 1.00 68.12 84 TRP A N 1
ATOM 641 C CA . TRP A 1 84 ? 3.243 -10.671 -11.189 1.00 68.12 84 TRP A CA 1
ATOM 642 C C . TRP A 1 84 ? 4.759 -10.515 -11.083 1.00 68.12 84 TRP A C 1
ATOM 644 O O . TRP A 1 84 ? 5.429 -10.525 -12.108 1.00 68.12 84 TRP A O 1
ATOM 654 N N . SER A 1 85 ? 5.338 -10.465 -9.879 1.00 73.62 85 SER A N 1
ATOM 655 C CA . SER A 1 85 ? 6.791 -10.318 -9.725 1.00 73.62 85 SER A CA 1
ATOM 656 C C . SER A 1 85 ? 7.573 -11.485 -10.335 1.00 73.62 85 SER A C 1
ATOM 658 O O . SER A 1 85 ? 8.635 -11.269 -10.908 1.00 73.62 85 SER A O 1
ATOM 660 N N . ARG A 1 86 ? 7.053 -12.718 -10.251 1.00 69.62 86 ARG A N 1
ATOM 661 C CA . ARG A 1 86 ? 7.663 -13.894 -10.895 1.00 69.62 86 ARG A CA 1
ATOM 662 C C . ARG A 1 86 ? 7.497 -13.872 -12.413 1.00 69.62 86 ARG A C 1
ATOM 664 O O . ARG A 1 86 ? 8.458 -14.171 -13.112 1.00 69.62 86 ARG A O 1
ATOM 671 N N . GLY A 1 87 ? 6.326 -13.475 -12.914 1.00 70.75 87 GLY A N 1
ATOM 672 C CA . GLY A 1 87 ? 6.089 -13.301 -14.350 1.00 70.75 87 GLY A CA 1
ATOM 673 C C . GLY A 1 87 ? 7.000 -12.235 -14.964 1.00 70.75 87 GLY A C 1
ATOM 674 O O . GLY A 1 87 ? 7.632 -12.484 -15.987 1.00 70.75 87 GLY A O 1
ATOM 675 N N . PHE A 1 88 ? 7.150 -11.087 -14.298 1.00 72.25 88 PHE A N 1
ATOM 676 C CA . PHE A 1 88 ? 8.064 -10.027 -14.727 1.00 72.25 88 PHE A CA 1
ATOM 677 C C . PHE A 1 88 ? 9.532 -10.438 -14.627 1.00 72.25 88 PHE A C 1
ATOM 679 O O . PHE A 1 88 ? 10.288 -10.148 -15.547 1.00 72.25 88 PHE A O 1
ATOM 686 N N . ALA A 1 89 ? 9.941 -11.141 -13.566 1.00 69.94 89 ALA A N 1
ATOM 687 C CA . ALA A 1 89 ? 11.311 -11.639 -13.445 1.00 69.94 89 ALA A CA 1
ATOM 688 C C . ALA A 1 89 ? 11.655 -12.643 -14.558 1.00 69.94 89 ALA A C 1
ATOM 690 O O . ALA A 1 89 ? 12.720 -12.547 -15.162 1.00 69.94 89 ALA A O 1
ATOM 691 N N . ALA A 1 90 ? 10.738 -13.561 -14.877 1.00 71.69 90 ALA A N 1
ATOM 692 C CA . ALA A 1 90 ? 10.916 -14.511 -15.971 1.00 71.69 90 ALA A CA 1
ATOM 693 C C . ALA A 1 90 ? 10.962 -13.809 -17.339 1.00 71.69 90 ALA A C 1
ATOM 695 O O . ALA A 1 90 ? 11.847 -14.091 -18.144 1.00 71.69 90 ALA A O 1
ATOM 696 N N . ALA A 1 91 ? 10.064 -12.851 -17.588 1.00 71.31 91 ALA A N 1
ATOM 697 C CA . ALA A 1 91 ? 10.058 -12.069 -18.824 1.00 71.31 91 ALA A CA 1
ATOM 698 C C . ALA A 1 91 ? 11.324 -11.207 -18.976 1.00 71.31 91 ALA A C 1
ATOM 700 O O . ALA A 1 91 ? 11.884 -11.121 -20.067 1.00 71.31 91 ALA A O 1
ATOM 701 N N . ALA A 1 92 ? 11.812 -10.611 -17.884 1.00 72.50 92 ALA A N 1
ATOM 702 C CA . ALA A 1 92 ? 13.054 -9.845 -17.873 1.00 72.50 92 ALA A CA 1
ATOM 703 C C . ALA A 1 92 ? 14.272 -10.738 -18.152 1.00 72.50 92 ALA A C 1
ATOM 705 O O . ALA A 1 92 ? 15.113 -10.372 -18.971 1.00 72.50 92 ALA A O 1
ATOM 706 N N . ALA A 1 93 ? 14.339 -11.926 -17.541 1.00 72.06 93 ALA A N 1
ATOM 707 C CA . ALA A 1 93 ? 15.411 -12.889 -17.784 1.00 72.06 93 ALA A CA 1
ATOM 708 C C . ALA A 1 93 ? 15.420 -13.394 -19.237 1.00 72.06 93 ALA A C 1
ATOM 710 O O . ALA A 1 93 ? 16.480 -13.455 -19.856 1.00 72.06 93 ALA A O 1
ATOM 711 N N . LEU A 1 94 ? 14.246 -13.691 -19.807 1.00 77.38 94 LEU A N 1
ATOM 712 C CA . LEU A 1 94 ? 14.115 -14.099 -21.210 1.00 77.38 94 LEU A CA 1
ATOM 713 C C . LEU A 1 94 ? 14.501 -12.976 -22.176 1.00 77.38 94 LEU A C 1
ATOM 715 O O . LEU A 1 94 ? 15.225 -13.225 -23.135 1.00 77.38 94 LEU A O 1
ATOM 719 N N . SER A 1 95 ? 14.065 -11.742 -21.912 1.00 71.50 95 SER A N 1
ATOM 720 C CA . SER A 1 95 ? 14.430 -10.579 -22.728 1.00 71.50 95 SER A CA 1
ATOM 721 C C . SER A 1 95 ? 15.940 -10.326 -22.696 1.00 71.50 95 SER A C 1
ATOM 723 O O . SER A 1 95 ? 16.551 -10.124 -23.741 1.00 71.50 95 SER A O 1
ATOM 725 N N . PHE A 1 96 ? 16.569 -10.425 -21.520 1.00 76.25 96 PHE A N 1
ATOM 726 C CA . PHE A 1 96 ? 18.019 -10.288 -21.376 1.00 76.25 96 PHE A CA 1
ATOM 727 C C . PHE A 1 96 ? 18.787 -11.411 -22.088 1.00 76.25 96 PHE A C 1
ATOM 729 O O . PHE A 1 96 ? 19.741 -11.147 -22.813 1.00 76.25 96 PHE A O 1
ATOM 736 N N . ALA A 1 97 ? 18.355 -12.666 -21.943 1.00 78.62 97 ALA A N 1
ATOM 737 C CA . ALA A 1 97 ? 18.973 -13.787 -22.646 1.00 78.62 97 ALA A CA 1
ATOM 738 C C . ALA A 1 97 ? 18.837 -13.651 -24.173 1.00 78.62 97 ALA A C 1
ATOM 740 O O . ALA A 1 97 ? 19.792 -13.913 -24.902 1.00 78.62 97 ALA A O 1
ATOM 741 N N . ALA A 1 98 ? 17.679 -13.192 -24.658 1.00 77.94 98 ALA A N 1
ATOM 742 C CA . ALA A 1 98 ? 17.437 -12.965 -26.077 1.00 77.94 98 ALA A CA 1
ATOM 743 C C . ALA A 1 98 ? 18.287 -11.816 -26.635 1.00 77.94 98 ALA A C 1
ATOM 745 O O . ALA A 1 98 ? 18.850 -11.956 -27.717 1.00 77.94 98 ALA A O 1
ATOM 746 N N . THR A 1 99 ? 18.427 -10.700 -25.911 1.00 73.12 99 THR A N 1
ATOM 747 C CA . THR A 1 99 ? 19.269 -9.580 -26.358 1.00 73.12 99 THR A CA 1
ATOM 748 C C . THR A 1 99 ? 20.748 -9.945 -26.343 1.00 73.12 99 THR A C 1
ATOM 750 O O . THR A 1 99 ? 21.434 -9.683 -27.327 1.00 73.12 99 THR A O 1
ATOM 753 N N . VAL A 1 100 ? 21.239 -10.609 -25.292 1.00 77.06 100 VAL A N 1
ATOM 754 C CA . VAL A 1 100 ? 22.634 -11.073 -25.214 1.00 77.06 100 VAL A CA 1
ATOM 755 C C . VAL A 1 100 ? 22.928 -12.114 -26.293 1.00 77.06 100 VAL A C 1
ATOM 757 O O . VAL A 1 100 ? 23.939 -12.003 -26.985 1.00 77.06 100 VAL A O 1
ATOM 760 N N . GLY A 1 101 ? 22.033 -13.085 -26.490 1.00 76.50 101 GLY A N 1
ATOM 761 C CA . GLY A 1 101 ? 22.161 -14.088 -27.546 1.00 76.50 101 GLY A CA 1
ATOM 762 C C . GLY A 1 101 ? 22.153 -13.459 -28.939 1.00 76.50 101 GLY A C 1
ATOM 763 O O . GLY A 1 101 ? 23.018 -13.764 -29.758 1.00 76.50 101 GLY A O 1
ATOM 764 N N . LEU A 1 102 ? 21.239 -12.521 -29.198 1.00 77.88 102 LEU A N 1
ATOM 765 C CA . LEU A 1 102 ? 21.194 -11.796 -30.465 1.00 77.88 102 LEU A CA 1
ATOM 766 C C . LEU A 1 102 ? 22.496 -11.022 -30.694 1.00 77.88 102 LEU A C 1
ATOM 768 O O . LEU A 1 102 ? 23.098 -11.168 -31.751 1.00 77.88 102 LEU A O 1
ATOM 772 N N . ILE A 1 103 ? 22.982 -10.274 -29.700 1.00 72.69 103 ILE A N 1
ATOM 773 C CA . ILE A 1 103 ? 24.241 -9.521 -29.797 1.00 72.69 103 ILE A CA 1
ATOM 774 C C . ILE A 1 103 ? 25.434 -10.446 -30.069 1.00 72.69 103 ILE A C 1
ATOM 776 O O . ILE A 1 103 ? 26.266 -10.133 -30.919 1.00 72.69 103 ILE A O 1
ATOM 780 N N . ALA A 1 104 ? 25.492 -11.606 -29.413 1.00 75.44 104 ALA A N 1
ATOM 781 C CA . ALA A 1 104 ? 26.553 -12.587 -29.619 1.00 75.44 104 ALA A CA 1
ATOM 782 C C . ALA A 1 104 ? 26.522 -13.220 -31.024 1.00 75.44 104 ALA A C 1
ATOM 784 O O . ALA A 1 104 ? 27.575 -13.510 -31.593 1.00 75.44 104 ALA A O 1
ATOM 785 N N . HIS A 1 105 ? 25.333 -13.410 -31.608 1.00 75.88 105 HIS A N 1
ATOM 786 C CA . HIS A 1 105 ? 25.162 -14.050 -32.917 1.00 75.88 105 HIS A CA 1
ATOM 787 C C . HIS A 1 105 ? 25.093 -13.075 -34.105 1.00 75.88 105 HIS A C 1
ATOM 789 O O . HIS A 1 105 ? 25.326 -13.489 -35.243 1.00 75.88 105 HIS A O 1
ATOM 795 N N . LEU A 1 106 ? 24.856 -11.782 -33.869 1.00 73.19 106 LEU A N 1
ATOM 796 C CA . LEU A 1 106 ? 24.861 -10.726 -34.890 1.00 73.19 106 LEU A CA 1
ATOM 797 C C . LEU A 1 106 ? 26.110 -10.723 -35.798 1.00 73.19 106 LEU A C 1
ATOM 799 O O . LEU A 1 106 ? 25.929 -10.657 -37.013 1.00 73.19 106 LEU A O 1
ATOM 803 N N . PRO A 1 107 ? 27.361 -10.828 -35.302 1.00 64.69 107 PRO A N 1
ATOM 804 C CA . PRO A 1 107 ? 28.543 -10.812 -36.172 1.00 64.69 107 PRO A CA 1
ATOM 805 C C . PRO A 1 107 ? 28.724 -12.096 -36.997 1.00 64.69 1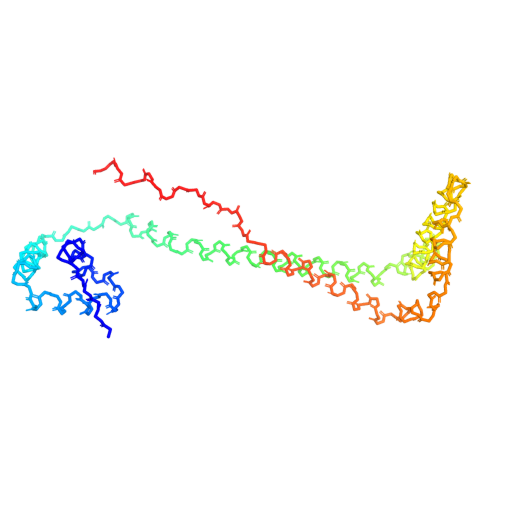07 PRO A C 1
ATOM 807 O O . PRO A 1 107 ? 29.395 -12.072 -38.030 1.00 64.69 107 PRO A O 1
ATOM 810 N N . ALA A 1 108 ? 28.146 -13.221 -36.564 1.00 72.69 108 ALA A N 1
ATOM 811 C CA . ALA A 1 108 ? 28.130 -14.460 -37.343 1.00 72.69 108 ALA A CA 1
ATOM 812 C C . ALA A 1 108 ? 27.091 -14.379 -38.473 1.00 72.69 108 ALA A C 1
ATOM 814 O O . ALA A 1 108 ? 27.394 -14.717 -39.617 1.00 72.69 108 ALA A O 1
ATOM 815 N N . LEU A 1 109 ? 25.906 -13.841 -38.167 1.00 69.44 109 LEU A N 1
ATOM 816 C CA . LEU A 1 109 ? 24.866 -13.566 -39.156 1.00 69.44 109 LEU A CA 1
ATOM 817 C C . LEU A 1 109 ? 25.341 -12.521 -40.177 1.00 69.44 109 LEU A C 1
ATOM 819 O O . LEU A 1 109 ? 25.256 -12.761 -41.373 1.00 69.44 109 LEU A O 1
ATOM 823 N N . ALA A 1 110 ? 25.939 -11.407 -39.750 1.00 67.56 110 ALA A N 1
ATOM 824 C CA . ALA A 1 110 ? 26.428 -10.372 -40.667 1.00 67.56 110 ALA A CA 1
ATOM 825 C C . ALA A 1 110 ? 27.437 -10.912 -41.701 1.00 67.56 110 ALA A C 1
ATOM 827 O O . ALA A 1 110 ? 27.348 -10.575 -42.882 1.00 67.56 110 ALA A O 1
ATOM 828 N N . ARG A 1 111 ? 28.335 -11.820 -41.282 1.00 70.88 111 ARG A N 1
ATOM 829 C CA . ARG A 1 111 ? 29.294 -12.490 -42.177 1.00 70.88 111 ARG A CA 1
ATOM 830 C C . ARG A 1 111 ? 28.624 -13.400 -43.203 1.00 70.88 111 ARG A C 1
ATOM 832 O O . ARG A 1 111 ? 29.049 -13.416 -44.352 1.00 70.88 111 ARG A O 1
ATOM 839 N N . GLN A 1 112 ? 27.581 -14.131 -42.811 1.00 77.25 112 GLN A N 1
ATOM 840 C CA . GLN A 1 112 ? 26.858 -15.037 -43.709 1.00 77.25 112 GLN A CA 1
ATOM 841 C C . GLN A 1 112 ? 26.136 -14.289 -44.842 1.00 77.25 112 GLN A C 1
ATOM 843 O O . GLN A 1 112 ? 26.028 -14.810 -45.948 1.00 77.25 112 GLN A O 1
ATOM 848 N N . TRP A 1 113 ? 25.672 -13.067 -44.578 1.00 72.62 113 TRP A N 1
ATOM 849 C CA . TRP A 1 113 ? 24.921 -12.250 -45.537 1.00 72.62 113 TRP A CA 1
ATOM 850 C C . TRP A 1 113 ? 25.786 -11.206 -46.267 1.00 72.62 113 TRP A C 1
ATOM 852 O O . TRP A 1 113 ? 25.260 -10.410 -47.041 1.00 72.62 113 TRP A O 1
ATOM 862 N N . GLY A 1 114 ? 27.106 -11.194 -46.039 1.00 67.81 114 GLY A N 1
ATOM 863 C CA . GLY A 1 114 ? 28.031 -10.262 -46.693 1.00 67.81 114 GLY A CA 1
ATOM 864 C C . GLY A 1 114 ? 27.848 -8.796 -46.282 1.00 67.81 114 GLY A C 1
ATOM 865 O O . GLY A 1 114 ? 28.247 -7.902 -47.027 1.00 67.81 114 GLY A O 1
ATOM 866 N N . LEU A 1 115 ? 27.240 -8.532 -45.118 1.00 65.12 115 LEU A N 1
ATOM 867 C CA . LEU A 1 115 ? 27.104 -7.175 -44.593 1.00 65.12 115 LEU A CA 1
ATOM 868 C C . LEU A 1 115 ? 28.410 -6.712 -43.918 1.00 65.12 115 LEU A C 1
ATOM 870 O O . LEU A 1 115 ? 29.115 -7.524 -43.313 1.00 65.12 115 LEU A O 1
ATOM 874 N N . PRO A 1 116 ? 28.732 -5.405 -43.985 1.00 60.09 116 PRO A N 1
ATOM 875 C CA . PRO A 1 116 ? 29.848 -4.826 -43.244 1.00 60.09 116 PRO A CA 1
ATOM 876 C C . PRO A 1 116 ? 29.691 -5.042 -41.731 1.00 60.09 116 PRO A C 1
ATOM 878 O O . PRO A 1 116 ? 28.579 -5.087 -41.204 1.00 60.09 116 PRO A O 1
ATOM 881 N N . ASP A 1 117 ? 30.825 -5.183 -41.040 1.00 62.47 117 ASP A N 1
ATOM 882 C CA . ASP A 1 117 ? 30.893 -5.618 -39.641 1.00 62.47 117 ASP A CA 1
ATOM 883 C C . ASP A 1 117 ? 30.039 -4.716 -38.714 1.00 62.47 117 ASP A C 1
ATOM 885 O O . ASP A 1 117 ? 30.278 -3.500 -38.660 1.00 62.47 117 ASP A O 1
ATOM 889 N N . PRO A 1 118 ? 29.046 -5.258 -37.976 1.00 57.38 118 PRO A N 1
ATOM 890 C CA . PRO A 1 118 ? 28.103 -4.478 -37.166 1.00 57.38 118 PRO A CA 1
ATOM 891 C C . PRO A 1 118 ? 28.765 -3.648 -36.058 1.00 57.38 118 PRO A C 1
ATOM 893 O O . PRO A 1 118 ? 28.182 -2.662 -35.607 1.00 57.38 118 PRO A O 1
ATOM 896 N N . ALA A 1 119 ? 30.006 -3.962 -35.672 1.00 59.53 119 ALA A N 1
ATOM 897 C CA . ALA A 1 119 ? 30.808 -3.133 -34.768 1.00 59.53 119 ALA A CA 1
ATOM 898 C C . ALA A 1 119 ? 31.077 -1.710 -35.313 1.00 59.53 119 ALA A C 1
ATOM 900 O O . ALA A 1 119 ? 31.443 -0.808 -34.558 1.00 59.53 119 ALA A O 1
ATOM 901 N N . THR A 1 120 ? 30.875 -1.482 -36.615 1.00 61.19 120 THR A N 1
ATOM 902 C CA . THR A 1 120 ? 31.016 -0.166 -37.256 1.00 61.19 120 THR A CA 1
ATOM 903 C C . THR A 1 120 ? 29.728 0.662 -37.263 1.00 61.19 120 THR A C 1
ATOM 905 O O . THR A 1 120 ? 29.809 1.880 -37.429 1.00 61.19 120 THR A O 1
ATOM 908 N N . TRP A 1 121 ? 28.555 0.062 -37.000 1.00 59.97 121 TRP A N 1
ATOM 909 C CA . TRP A 1 121 ? 27.264 0.771 -36.967 1.00 59.97 121 TRP A CA 1
ATOM 910 C C . TRP A 1 121 ? 27.286 1.990 -36.041 1.00 59.97 121 TRP A C 1
ATOM 912 O O . TRP A 1 121 ? 26.917 3.067 -36.517 1.00 59.97 121 TRP A O 1
ATOM 922 N N . PRO A 1 122 ? 27.697 1.905 -34.754 1.00 60.16 122 PRO A N 1
ATOM 923 C CA . PRO A 1 122 ? 27.616 3.059 -33.856 1.00 60.16 122 PRO A CA 1
ATOM 924 C C . PRO A 1 122 ? 28.437 4.246 -34.374 1.00 60.16 122 PRO A C 1
ATOM 926 O O . PRO A 1 122 ? 28.048 5.400 -34.211 1.00 60.16 122 PRO A O 1
ATOM 929 N N . VAL A 1 123 ? 29.549 3.955 -35.055 1.00 55.19 123 VAL A N 1
ATOM 930 C CA . VAL A 1 123 ? 30.456 4.950 -35.634 1.00 55.19 123 VAL A CA 1
ATOM 931 C C . VAL A 1 123 ? 29.843 5.595 -36.875 1.00 55.19 123 VAL A C 1
ATOM 933 O O . VAL A 1 123 ? 29.913 6.812 -37.027 1.00 55.19 123 VAL A O 1
ATOM 936 N N . VAL A 1 124 ? 29.207 4.803 -37.742 1.00 59.97 124 VAL A N 1
ATOM 937 C CA . VAL A 1 124 ? 28.511 5.309 -38.933 1.00 59.97 124 VAL A CA 1
ATOM 938 C C . VAL A 1 124 ? 27.298 6.147 -38.526 1.00 59.97 124 VAL A C 1
ATOM 940 O O . VAL A 1 124 ? 27.150 7.262 -39.016 1.00 59.97 124 VAL A O 1
ATOM 943 N N . GLY A 1 125 ? 26.495 5.673 -37.569 1.00 63.31 125 GLY A N 1
ATOM 944 C CA . GLY A 1 125 ? 25.322 6.387 -37.062 1.00 63.31 125 GLY A CA 1
ATOM 945 C C . GLY A 1 125 ? 25.677 7.730 -36.419 1.00 63.31 125 GLY A C 1
ATOM 946 O O . GLY A 1 125 ? 25.111 8.763 -36.780 1.00 63.31 125 GLY A O 1
ATOM 947 N N . LEU A 1 126 ? 26.671 7.748 -35.524 1.00 59.84 126 LEU A N 1
ATOM 948 C CA . LEU A 1 126 ? 27.121 8.980 -34.875 1.00 59.84 126 LEU A CA 1
ATOM 949 C C . LEU A 1 126 ? 27.749 9.963 -35.872 1.00 59.84 126 LEU A C 1
ATOM 951 O O . LEU A 1 126 ? 27.501 11.163 -35.780 1.00 59.84 126 LEU A O 1
ATOM 955 N N . ARG A 1 127 ? 28.496 9.466 -36.866 1.00 61.25 127 ARG A N 1
ATOM 956 C CA . ARG A 1 127 ? 29.035 10.294 -37.952 1.00 61.25 127 ARG A CA 1
ATOM 957 C C . ARG A 1 127 ? 27.921 10.919 -38.790 1.00 61.25 127 ARG A C 1
ATOM 959 O O . ARG A 1 127 ? 27.947 12.123 -38.997 1.00 61.25 127 ARG A O 1
ATOM 966 N N . THR A 1 128 ? 26.910 10.147 -39.191 1.00 69.19 128 THR A N 1
ATOM 967 C CA . THR A 1 128 ? 25.773 10.682 -39.960 1.00 69.19 128 THR A CA 1
ATOM 968 C C . THR A 1 128 ? 24.959 11.713 -39.177 1.00 69.19 128 THR A C 1
ATOM 970 O O . THR A 1 128 ? 24.512 12.704 -39.751 1.00 69.19 128 THR A O 1
ATOM 973 N N . ALA A 1 129 ? 24.809 11.531 -37.862 1.00 63.38 129 ALA A N 1
ATOM 974 C CA . ALA A 1 129 ? 24.144 12.506 -37.003 1.00 63.38 129 ALA A CA 1
ATOM 975 C C . ALA A 1 129 ? 24.963 13.801 -36.873 1.00 63.38 129 ALA A C 1
ATOM 977 O O . ALA A 1 129 ? 24.402 14.890 -36.986 1.00 63.38 129 ALA A O 1
ATOM 978 N N . LEU A 1 130 ? 26.284 13.692 -36.690 1.00 60.50 130 LEU A N 1
ATOM 979 C CA . LEU A 1 130 ? 27.193 14.842 -36.644 1.00 60.50 130 LEU A CA 1
ATOM 980 C C . LEU A 1 130 ? 27.220 15.601 -37.975 1.00 60.50 130 LEU A C 1
ATOM 982 O O . LEU A 1 130 ? 27.077 16.822 -37.974 1.00 60.50 130 LEU A O 1
ATOM 986 N N . ASP A 1 131 ? 27.312 14.894 -39.102 1.00 69.88 131 ASP A N 1
ATOM 987 C CA . ASP A 1 131 ? 27.252 15.490 -40.441 1.00 69.88 131 ASP A CA 1
ATOM 988 C C . ASP A 1 131 ? 25.906 16.209 -40.660 1.00 69.88 131 ASP A C 1
ATOM 990 O O . ASP A 1 131 ? 25.863 17.318 -41.199 1.00 69.88 131 ASP A O 1
ATOM 994 N N . GLY A 1 132 ? 24.809 15.636 -40.152 1.00 68.56 132 GLY A N 1
ATOM 995 C CA . GLY A 1 132 ? 23.490 16.265 -40.127 1.00 68.56 132 GLY A CA 1
ATOM 996 C C . GLY A 1 132 ? 23.473 17.573 -39.331 1.00 68.56 132 GLY A C 1
ATOM 997 O O . GLY A 1 132 ? 23.083 18.609 -39.870 1.00 68.56 132 GLY A O 1
ATOM 998 N N . VAL A 1 133 ? 23.954 17.562 -38.086 1.00 64.12 133 VAL A N 1
ATOM 999 C CA . VAL A 1 133 ? 24.017 18.756 -37.221 1.00 64.12 133 VAL A CA 1
ATOM 1000 C C . VAL A 1 133 ? 24.879 19.852 -37.850 1.00 64.12 133 VAL A C 1
ATOM 1002 O O . VAL A 1 133 ? 24.464 21.010 -37.889 1.00 64.12 133 VAL A O 1
ATOM 1005 N N . ILE A 1 134 ? 26.037 19.496 -38.409 1.00 62.94 134 ILE A N 1
ATOM 1006 C CA . ILE A 1 134 ? 26.937 20.443 -39.077 1.00 62.94 134 ILE A CA 1
ATOM 1007 C C . ILE A 1 134 ? 26.280 21.020 -40.341 1.00 62.94 134 ILE A C 1
ATOM 1009 O O . ILE A 1 134 ? 26.393 22.219 -40.600 1.00 62.94 134 ILE A O 1
ATOM 1013 N N . SER A 1 135 ? 25.557 20.207 -41.118 1.00 67.12 135 SER A N 1
ATOM 1014 C CA . SER A 1 135 ? 24.847 20.669 -42.319 1.00 67.12 135 SER A CA 1
ATOM 1015 C C . SER A 1 135 ? 23.710 21.642 -41.989 1.00 67.12 135 SER A C 1
ATOM 1017 O O . SER A 1 135 ? 23.568 22.668 -42.656 1.00 67.12 135 SER A O 1
ATOM 1019 N N . VAL A 1 136 ? 22.955 21.382 -40.916 1.00 67.69 136 VAL A N 1
ATOM 1020 C CA . VAL A 1 136 ? 21.888 22.264 -40.423 1.00 67.69 136 VAL A CA 1
ATOM 1021 C C . VAL A 1 136 ? 22.480 23.560 -39.873 1.00 67.69 136 VAL A C 1
ATOM 1023 O O . VAL A 1 136 ? 21.991 24.637 -40.207 1.00 67.69 136 VAL A O 1
ATOM 1026 N N . ALA A 1 137 ? 23.573 23.479 -39.111 1.00 57.75 137 ALA A N 1
ATOM 1027 C CA . ALA A 1 137 ? 24.286 24.651 -38.613 1.00 57.75 137 ALA A CA 1
ATOM 1028 C C . ALA A 1 137 ? 24.826 25.528 -39.757 1.00 57.75 137 ALA A C 1
ATOM 1030 O O . ALA A 1 137 ? 24.680 26.746 -39.710 1.00 57.75 137 ALA A O 1
ATOM 1031 N N . LYS A 1 138 ? 25.380 24.928 -40.822 1.00 61.69 138 LYS A N 1
ATOM 1032 C CA . LYS A 1 138 ? 25.813 25.656 -42.029 1.00 61.69 138 LYS A CA 1
ATOM 1033 C C . LYS A 1 138 ? 24.646 26.308 -42.768 1.00 61.69 138 LYS A C 1
ATOM 1035 O O . LYS A 1 138 ? 24.787 27.429 -43.244 1.00 61.69 138 LYS A O 1
ATOM 1040 N N . ARG A 1 139 ? 23.496 25.635 -42.845 1.00 66.69 139 ARG A N 1
ATOM 1041 C CA . ARG A 1 139 ? 22.292 26.160 -43.505 1.00 66.69 139 ARG A CA 1
ATOM 1042 C C . ARG A 1 139 ? 21.719 27.361 -42.748 1.00 66.69 139 ARG A C 1
ATOM 1044 O O . ARG A 1 139 ? 21.480 28.397 -43.352 1.00 66.69 139 ARG A O 1
ATOM 1051 N N . LEU A 1 140 ? 21.633 27.253 -41.421 1.00 57.94 140 LEU A N 1
ATOM 1052 C CA . LEU A 1 140 ? 21.247 28.356 -40.537 1.00 57.94 140 LEU A CA 1
ATOM 1053 C C . LEU A 1 140 ? 22.262 29.508 -40.559 1.00 57.94 140 LEU A C 1
ATOM 1055 O O . LEU A 1 140 ? 21.863 30.661 -40.467 1.00 57.94 140 LEU A O 1
ATOM 1059 N N . ALA A 1 141 ? 23.560 29.226 -40.711 1.00 54.28 141 ALA A N 1
ATOM 1060 C CA . ALA A 1 141 ? 24.587 30.258 -40.867 1.00 54.28 141 ALA A CA 1
ATOM 1061 C C . ALA A 1 141 ? 24.483 31.005 -42.211 1.00 54.28 141 ALA A C 1
ATOM 1063 O O . ALA A 1 141 ? 24.769 32.199 -42.257 1.00 54.28 141 ALA A O 1
ATOM 1064 N N . GLY A 1 142 ? 24.043 30.326 -43.277 1.00 54.28 142 GLY A N 1
ATOM 1065 C CA . GLY A 1 142 ? 23.729 30.948 -44.567 1.00 54.28 142 GLY A CA 1
ATOM 1066 C C . GLY A 1 142 ? 22.547 31.917 -44.483 1.00 54.28 142 GLY A C 1
ATOM 1067 O O . GLY A 1 142 ? 22.615 33.005 -45.050 1.00 54.28 142 GLY A O 1
ATOM 1068 N N . ASP A 1 143 ? 21.521 31.569 -43.701 1.00 55.25 143 ASP A N 1
ATOM 1069 C CA . ASP A 1 143 ? 20.364 32.440 -43.445 1.00 55.25 143 ASP A CA 1
ATOM 1070 C C . ASP A 1 143 ? 20.675 33.553 -42.416 1.00 55.25 143 ASP A C 1
ATOM 1072 O O . ASP A 1 143 ? 20.083 34.631 -42.448 1.00 55.25 143 ASP A O 1
ATOM 1076 N N . ALA A 1 144 ? 21.644 33.335 -41.517 1.00 44.94 144 ALA A N 1
ATOM 1077 C CA . ALA A 1 144 ? 22.061 34.280 -40.474 1.00 44.94 144 ALA A CA 1
ATOM 1078 C C . ALA A 1 144 ? 23.053 35.365 -40.942 1.00 44.94 144 ALA A C 1
ATOM 1080 O O . ALA A 1 144 ? 23.553 36.131 -40.111 1.00 44.94 144 ALA A O 1
ATOM 1081 N N . ALA A 1 145 ? 23.292 35.504 -42.252 1.00 49.72 145 ALA A N 1
ATOM 1082 C CA . ALA A 1 145 ? 24.084 36.594 -42.836 1.00 49.72 145 ALA A CA 1
ATOM 1083 C C . ALA A 1 145 ? 23.520 38.010 -42.544 1.00 49.72 145 ALA A C 1
ATOM 1085 O O . ALA A 1 145 ? 24.124 39.007 -42.928 1.00 49.72 145 ALA A O 1
ATOM 1086 N N . PHE A 1 146 ? 22.392 38.112 -41.832 1.00 49.91 146 PHE A N 1
ATOM 1087 C CA . PHE A 1 146 ? 21.738 39.360 -41.440 1.00 49.91 146 PHE A CA 1
ATOM 1088 C C . PHE A 1 146 ? 22.173 39.926 -40.063 1.00 49.91 146 PHE A C 1
ATOM 1090 O O . PHE A 1 146 ? 21.828 41.060 -39.751 1.00 49.91 146 PHE A O 1
ATOM 1097 N N . TYR A 1 147 ? 22.947 39.203 -39.231 1.00 48.78 147 TYR A N 1
ATOM 1098 C CA . TYR A 1 147 ? 23.430 39.714 -37.926 1.00 48.78 147 TYR A CA 1
ATOM 1099 C C . TYR A 1 147 ? 24.920 39.408 -37.665 1.00 48.78 147 TYR A C 1
ATOM 1101 O O . TYR A 1 147 ? 25.301 38.373 -37.112 1.00 48.78 147 TYR A O 1
ATOM 1109 N N . GLU A 1 148 ? 25.772 40.373 -38.014 1.00 54.44 148 GLU A N 1
ATOM 1110 C CA . GLU A 1 148 ? 27.241 40.274 -38.055 1.00 54.44 148 GLU A CA 1
ATOM 1111 C C . GLU A 1 148 ? 27.967 39.924 -36.725 1.00 54.44 148 GLU A C 1
ATOM 1113 O O . GLU A 1 148 ? 28.966 39.194 -36.774 1.00 54.44 148 GLU A O 1
ATOM 1118 N N . PRO A 1 149 ? 27.517 40.351 -35.521 1.00 55.34 149 PRO A N 1
ATOM 1119 C CA . PRO A 1 149 ? 28.261 40.065 -34.288 1.00 55.34 149 PRO A CA 1
ATOM 1120 C C . PRO A 1 149 ? 27.866 38.750 -33.586 1.00 55.34 149 PRO A C 1
ATOM 1122 O O . PRO A 1 149 ? 28.699 38.160 -32.892 1.00 55.34 149 PRO A O 1
ATOM 1125 N N . LEU A 1 150 ? 26.630 38.256 -33.757 1.00 52.25 150 LEU A N 1
ATOM 1126 C CA . LEU A 1 150 ? 26.156 37.023 -33.100 1.00 52.25 150 LEU A CA 1
ATOM 1127 C C . LEU A 1 150 ? 26.560 35.767 -33.888 1.00 52.25 150 LEU A C 1
ATOM 1129 O O . LEU A 1 150 ? 26.981 34.772 -33.294 1.00 52.25 150 LEU A O 1
ATOM 1133 N N . ALA A 1 151 ? 26.528 35.850 -35.223 1.00 53.97 151 ALA A N 1
ATOM 1134 C CA . ALA A 1 151 ? 26.927 34.766 -36.118 1.00 53.97 151 ALA A CA 1
ATOM 1135 C C . ALA A 1 151 ? 28.397 34.358 -35.916 1.00 53.97 151 ALA A C 1
ATOM 1137 O O . ALA A 1 151 ? 28.716 33.172 -35.902 1.00 53.97 151 ALA A O 1
ATOM 1138 N N . ARG A 1 152 ? 29.2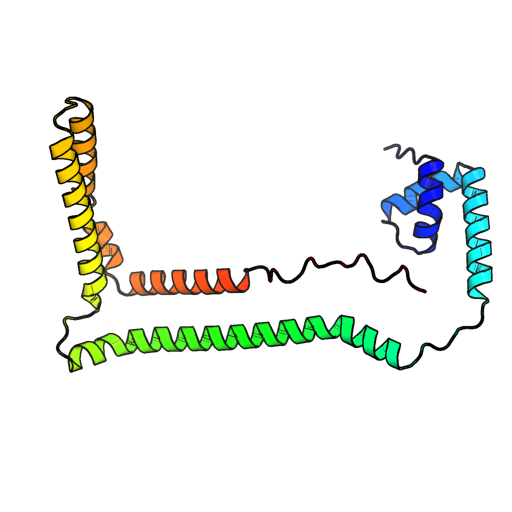91 35.323 -35.656 1.00 56.06 152 ARG A N 1
ATOM 1139 C CA . ARG A 1 152 ? 30.721 35.056 -35.430 1.00 56.06 152 ARG A CA 1
ATOM 1140 C C . ARG A 1 152 ? 30.981 34.296 -34.124 1.00 56.06 152 ARG A C 1
ATOM 1142 O O . ARG A 1 152 ? 31.813 33.394 -34.104 1.00 56.06 152 ARG A O 1
ATOM 1149 N N . LYS A 1 153 ? 30.249 34.613 -33.047 1.00 58.41 153 LYS A N 1
ATOM 1150 C CA . LYS A 1 153 ? 30.363 33.898 -31.759 1.00 58.41 153 LYS A CA 1
ATOM 1151 C C . LYS A 1 153 ? 29.789 32.483 -31.837 1.00 58.41 153 LYS A C 1
ATOM 1153 O O . LYS A 1 153 ? 30.409 31.557 -31.322 1.00 58.41 153 LYS A O 1
ATOM 1158 N N . LEU A 1 154 ? 28.653 32.309 -32.516 1.00 56.22 154 LEU A N 1
ATOM 1159 C CA . LEU A 1 154 ? 28.062 30.989 -32.760 1.00 56.22 154 LEU A CA 1
ATOM 1160 C C . LEU A 1 154 ? 28.960 30.120 -33.647 1.00 56.22 154 LEU A C 1
ATOM 1162 O O . LEU A 1 154 ? 29.164 28.952 -33.336 1.00 56.22 154 LEU A O 1
ATOM 1166 N N . TRP A 1 155 ? 29.564 30.691 -34.691 1.00 58.91 155 TRP A N 1
ATOM 1167 C CA . TRP A 1 155 ? 30.473 29.963 -35.576 1.00 58.91 155 TRP A CA 1
ATOM 1168 C C . TRP A 1 155 ? 31.721 29.449 -34.850 1.00 58.91 155 TRP A C 1
ATOM 1170 O O . TRP A 1 155 ? 32.082 28.288 -35.011 1.00 58.91 155 TRP A O 1
ATOM 1180 N N . VAL A 1 156 ? 32.339 30.275 -33.995 1.00 62.12 156 VAL A N 1
ATOM 1181 C CA . VAL A 1 156 ? 33.503 29.868 -33.183 1.00 62.12 156 VAL A CA 1
ATOM 1182 C C . VAL A 1 156 ? 33.129 28.805 -32.141 1.00 62.12 156 VAL A C 1
ATOM 1184 O O . VAL A 1 156 ? 33.909 27.892 -31.883 1.00 62.12 156 VAL A O 1
ATOM 1187 N N . ALA A 1 157 ? 31.926 28.876 -31.563 1.00 57.59 157 ALA A N 1
ATOM 1188 C CA . ALA A 1 157 ? 31.438 27.848 -30.642 1.00 57.59 157 ALA A CA 1
ATOM 1189 C C . ALA A 1 157 ? 31.165 26.505 -31.349 1.00 57.59 157 ALA A C 1
ATOM 1191 O O . ALA A 1 157 ? 31.446 25.445 -30.793 1.00 57.59 157 ALA A O 1
ATOM 1192 N N . VAL A 1 158 ? 30.657 26.537 -32.586 1.00 56.12 158 VAL A N 1
ATOM 1193 C CA . VAL A 1 158 ? 30.396 25.333 -33.392 1.00 56.12 158 VAL A CA 1
ATOM 1194 C C . VAL A 1 158 ? 31.693 24.711 -33.916 1.00 56.12 158 VAL A C 1
ATOM 1196 O O . VAL A 1 158 ? 31.830 23.491 -33.876 1.00 56.12 158 VAL A O 1
ATOM 1199 N N . SER A 1 159 ? 32.680 25.507 -34.333 1.00 58.16 159 SER A N 1
ATOM 1200 C CA . SER A 1 159 ? 33.989 24.978 -34.742 1.00 58.16 159 SER A CA 1
ATOM 1201 C C . SER A 1 159 ? 34.797 24.422 -33.563 1.00 58.16 159 SER A C 1
ATOM 1203 O O . SER A 1 159 ? 35.547 23.464 -33.730 1.00 58.16 159 SER A O 1
ATOM 1205 N N . ALA A 1 160 ? 34.585 24.922 -32.341 1.00 56.84 160 ALA A N 1
ATOM 1206 C CA . ALA A 1 160 ? 35.112 24.284 -31.133 1.00 56.84 160 ALA A CA 1
ATOM 1207 C C . ALA A 1 160 ? 34.509 22.880 -30.901 1.00 56.84 160 ALA A C 1
ATOM 1209 O O . ALA A 1 160 ? 35.179 22.001 -30.358 1.00 56.84 160 ALA A O 1
ATOM 1210 N N . LEU A 1 161 ? 33.288 22.619 -31.378 1.00 51.75 161 LEU A N 1
ATOM 1211 C CA . LEU A 1 161 ? 32.665 21.293 -31.329 1.00 51.75 161 LEU A CA 1
ATOM 1212 C C . LEU A 1 161 ? 33.338 20.292 -32.292 1.00 51.75 161 LEU A C 1
ATOM 1214 O O . LEU A 1 161 ? 33.422 19.110 -31.969 1.00 51.75 161 LEU A O 1
ATOM 1218 N N . GLU A 1 162 ? 33.899 20.755 -33.418 1.00 54.19 162 GLU A N 1
ATOM 1219 C CA . GLU A 1 162 ? 34.760 19.936 -34.297 1.00 54.19 162 GLU A CA 1
ATOM 1220 C C . GLU A 1 162 ? 36.102 19.569 -33.635 1.00 54.19 162 GLU A C 1
ATOM 1222 O O . GLU A 1 162 ? 36.730 18.581 -34.021 1.00 54.19 162 GLU A O 1
ATOM 1227 N N . THR A 1 163 ? 36.532 20.321 -32.612 1.00 52.28 163 THR A N 1
ATOM 1228 C CA . THR A 1 163 ? 37.756 20.038 -31.839 1.00 52.28 163 THR A CA 1
ATOM 1229 C C . THR A 1 163 ? 37.546 19.100 -30.653 1.00 52.28 163 THR A C 1
ATOM 1231 O O . THR A 1 163 ? 38.520 18.774 -29.971 1.00 52.28 163 THR A O 1
ATOM 1234 N N . LEU A 1 164 ? 36.315 18.611 -30.420 1.00 49.78 164 LEU A N 1
ATOM 1235 C CA . LEU A 1 164 ? 36.085 17.517 -29.475 1.00 49.78 164 LEU A CA 1
ATOM 1236 C C . LEU A 1 164 ? 37.032 16.368 -29.842 1.00 49.78 164 LEU A C 1
ATOM 1238 O O . LEU A 1 164 ? 36.977 15.846 -30.963 1.00 49.78 164 LEU A O 1
ATOM 1242 N N . PRO A 1 165 ? 37.957 15.996 -28.943 1.00 46.56 165 PRO A N 1
ATOM 1243 C CA . PRO A 1 165 ? 39.074 15.168 -29.325 1.00 46.56 165 PRO A CA 1
ATOM 1244 C C . PRO A 1 165 ? 38.518 13.815 -29.746 1.00 46.56 165 PRO A C 1
ATOM 1246 O O . PRO A 1 165 ? 37.828 13.144 -28.979 1.00 46.56 165 PRO A O 1
ATOM 1249 N N . ARG A 1 166 ? 38.887 13.369 -30.951 1.00 51.03 166 ARG A N 1
ATOM 1250 C CA . ARG A 1 166 ? 38.674 11.997 -31.453 1.00 51.03 166 ARG A CA 1
ATOM 1251 C C . ARG A 1 166 ? 39.080 10.912 -30.432 1.00 51.03 166 ARG A C 1
ATOM 1253 O O . ARG A 1 166 ? 38.678 9.762 -30.559 1.00 51.03 166 ARG A O 1
ATOM 1260 N N . VAL A 1 167 ? 39.841 11.286 -29.403 1.00 45.38 167 VAL A N 1
ATOM 1261 C CA . VAL A 1 167 ? 40.232 10.496 -28.230 1.00 45.38 167 VAL A CA 1
ATOM 1262 C C . VAL A 1 167 ? 39.042 10.109 -27.329 1.00 45.38 167 VAL A C 1
ATOM 1264 O O . VAL A 1 167 ? 38.994 8.977 -26.859 1.00 45.38 167 VAL A O 1
ATOM 1267 N N . ALA A 1 168 ? 38.031 10.971 -27.153 1.00 46.34 168 ALA A N 1
ATOM 1268 C CA . ALA A 1 168 ? 36.808 10.621 -26.413 1.00 46.34 168 ALA A CA 1
ATOM 1269 C C . ALA A 1 168 ? 35.963 9.570 -27.167 1.00 46.34 168 ALA A C 1
ATOM 1271 O O . ALA A 1 168 ? 35.378 8.675 -26.563 1.00 46.34 168 ALA A O 1
ATOM 1272 N N . LEU A 1 169 ? 35.982 9.620 -28.504 1.00 48.75 169 LEU A N 1
ATOM 1273 C CA . LEU A 1 169 ? 35.395 8.606 -29.390 1.00 48.75 169 LEU A CA 1
ATOM 1274 C C . LEU A 1 169 ? 36.176 7.280 -29.377 1.00 48.75 169 LEU A C 1
ATOM 1276 O O . LEU A 1 169 ? 35.584 6.216 -29.544 1.00 48.75 169 LEU A O 1
ATOM 1280 N N . LEU A 1 170 ? 37.492 7.322 -29.147 1.00 49.44 170 LEU A N 1
ATOM 1281 C CA . LEU A 1 170 ? 38.330 6.129 -28.979 1.00 49.44 170 LEU A CA 1
ATOM 1282 C C . LEU A 1 170 ? 38.066 5.405 -27.648 1.00 49.44 170 LEU A C 1
ATOM 1284 O O . LEU A 1 170 ? 38.179 4.184 -27.608 1.00 49.44 170 LEU A O 1
ATOM 1288 N N . ALA A 1 171 ? 37.654 6.109 -26.591 1.00 46.31 171 ALA A N 1
ATOM 1289 C CA . ALA A 1 171 ? 37.291 5.489 -25.311 1.00 46.31 171 ALA A CA 1
ATOM 1290 C C . ALA A 1 171 ? 35.973 4.684 -25.378 1.00 46.31 171 ALA A C 1
ATOM 1292 O O . ALA A 1 171 ? 35.824 3.688 -24.680 1.00 46.31 171 ALA A O 1
ATOM 1293 N N . LEU A 1 172 ? 35.048 5.051 -26.275 1.00 46.84 172 LEU A N 1
ATOM 1294 C CA . LEU A 1 172 ? 33.832 4.280 -26.601 1.00 46.84 172 LEU A CA 1
ATOM 1295 C C . LEU A 1 172 ? 34.083 3.113 -27.578 1.00 46.84 172 LEU A C 1
ATOM 1297 O O . LEU A 1 172 ? 33.157 2.378 -27.926 1.00 46.84 172 LEU A O 1
ATOM 1301 N N . ARG A 1 173 ? 35.327 2.957 -28.050 1.00 46.38 173 ARG A N 1
ATOM 1302 C CA . ARG A 1 173 ? 35.747 1.935 -29.019 1.00 46.38 173 ARG A CA 1
ATOM 1303 C C . ARG A 1 173 ? 36.114 0.607 -28.358 1.00 46.38 173 ARG A C 1
ATOM 1305 O O . ARG A 1 173 ? 36.264 -0.386 -29.066 1.00 46.38 173 ARG A O 1
ATOM 1312 N N . THR A 1 174 ? 36.288 0.572 -27.036 1.00 54.72 174 THR A N 1
ATOM 1313 C CA . THR A 1 174 ? 36.549 -0.685 -26.333 1.00 54.72 174 THR A CA 1
ATOM 1314 C C . THR A 1 174 ? 35.241 -1.477 -26.215 1.00 54.72 174 THR A C 1
ATOM 1316 O O . THR A 1 174 ? 34.205 -0.909 -25.856 1.00 54.72 174 THR A O 1
ATOM 1319 N N . PRO A 1 175 ? 35.247 -2.789 -26.515 1.00 52.03 175 PRO A N 1
ATOM 1320 C CA . PRO A 1 175 ? 34.051 -3.627 -26.389 1.00 52.03 175 PRO A CA 1
ATOM 1321 C C . PRO A 1 175 ? 33.489 -3.588 -24.960 1.00 52.03 175 PRO A C 1
ATOM 1323 O O . PRO A 1 175 ? 32.279 -3.626 -24.759 1.00 52.03 175 PRO A O 1
ATOM 1326 N N . GLU A 1 176 ? 34.361 -3.400 -23.971 1.00 48.78 176 GLU A N 1
ATOM 1327 C CA . GLU A 1 176 ? 34.011 -3.232 -22.561 1.00 48.78 176 GLU A CA 1
ATOM 1328 C C . GLU A 1 176 ? 33.103 -2.016 -22.314 1.00 48.78 176 GLU A C 1
ATOM 1330 O O . GLU A 1 176 ? 32.110 -2.130 -21.598 1.00 48.78 176 GLU A O 1
ATOM 1335 N N . ALA A 1 177 ? 33.366 -0.872 -22.957 1.00 49.09 177 ALA A N 1
ATOM 1336 C CA . ALA A 1 177 ? 32.535 0.323 -22.809 1.00 49.09 177 ALA A CA 1
ATOM 1337 C C . ALA A 1 177 ? 31.139 0.136 -23.430 1.00 49.09 177 ALA A C 1
ATOM 1339 O O . ALA A 1 177 ? 30.142 0.596 -22.872 1.00 49.09 177 ALA A O 1
ATOM 1340 N N . GLN A 1 178 ? 31.043 -0.590 -24.548 1.00 53.34 178 GLN A N 1
ATOM 1341 C CA . GLN A 1 178 ? 29.763 -0.896 -25.197 1.00 53.34 178 GLN A CA 1
ATOM 1342 C C . GLN A 1 178 ? 28.916 -1.861 -24.362 1.00 53.34 178 GLN A C 1
ATOM 1344 O O . GLN A 1 178 ? 27.715 -1.638 -24.196 1.00 53.34 178 GLN A O 1
ATOM 1349 N N . PHE A 1 179 ? 29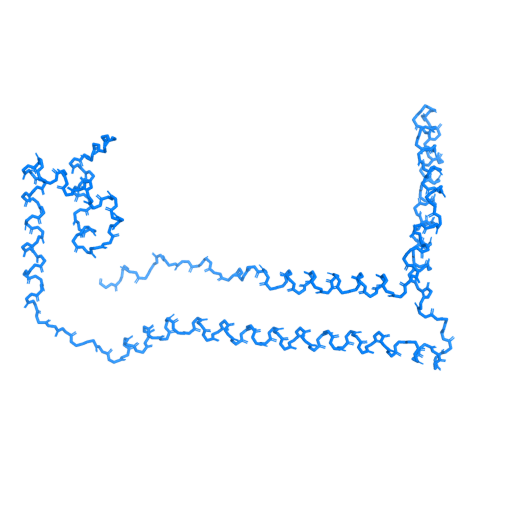.546 -2.880 -23.770 1.00 55.34 179 PHE A N 1
ATOM 1350 C CA . PHE A 1 179 ? 28.888 -3.758 -22.805 1.00 55.34 179 PHE A CA 1
ATOM 1351 C C . PHE A 1 179 ? 28.395 -2.976 -21.586 1.00 55.34 179 PHE A C 1
ATOM 1353 O O . PHE A 1 179 ? 27.245 -3.138 -21.191 1.00 55.34 179 PHE A O 1
ATOM 1360 N N . MET A 1 180 ? 29.205 -2.068 -21.037 1.00 56.25 180 MET A N 1
ATOM 1361 C CA . MET A 1 180 ? 28.807 -1.251 -19.887 1.00 56.25 180 MET A CA 1
ATOM 1362 C C . MET A 1 180 ? 27.619 -0.331 -20.199 1.00 56.25 180 MET A C 1
ATOM 1364 O O . MET A 1 180 ? 26.715 -0.201 -19.371 1.00 56.25 180 MET A O 1
ATOM 1368 N N . VAL A 1 181 ? 27.554 0.255 -21.398 1.00 55.56 181 VAL A N 1
ATOM 1369 C CA . VAL A 1 181 ? 26.413 1.082 -21.837 1.00 55.56 181 VAL A CA 1
ATOM 1370 C C . VAL A 1 181 ? 25.152 0.232 -22.053 1.00 55.56 181 VAL A C 1
ATOM 1372 O O . VAL A 1 181 ? 24.072 0.600 -21.596 1.00 55.56 181 VAL A O 1
ATOM 1375 N N . ALA A 1 182 ? 25.265 -0.942 -22.679 1.00 60.78 182 ALA A N 1
ATOM 1376 C CA . ALA A 1 182 ? 24.125 -1.844 -22.867 1.00 60.78 182 ALA A CA 1
ATOM 1377 C C . ALA A 1 182 ? 23.597 -2.407 -21.531 1.00 60.78 182 ALA A C 1
ATOM 1379 O O . ALA A 1 182 ? 22.384 -2.489 -21.311 1.00 60.78 182 ALA A O 1
ATOM 1380 N N . VAL A 1 183 ? 24.497 -2.745 -20.602 1.00 61.88 183 VAL A N 1
ATOM 1381 C CA . VAL A 1 183 ? 24.157 -3.209 -19.249 1.00 61.88 183 VAL A CA 1
ATOM 1382 C C . VAL A 1 183 ? 23.502 -2.092 -18.439 1.00 61.88 183 VAL A C 1
ATOM 1384 O O . VAL A 1 183 ? 22.490 -2.330 -17.792 1.00 61.88 183 VAL A O 1
ATOM 1387 N N . THR A 1 184 ? 24.000 -0.857 -18.509 1.00 63.12 184 THR A N 1
ATOM 1388 C CA . THR A 1 184 ? 23.390 0.271 -17.781 1.00 63.12 184 THR A CA 1
ATOM 1389 C C . THR A 1 184 ? 22.024 0.665 -18.339 1.00 63.12 184 THR A C 1
ATOM 1391 O O . THR A 1 184 ? 21.113 0.931 -17.556 1.00 63.12 184 THR A O 1
ATOM 1394 N N . ILE A 1 185 ? 21.826 0.627 -19.661 1.00 62.16 185 ILE A N 1
ATOM 1395 C CA . ILE A 1 185 ? 20.512 0.875 -20.279 1.00 62.16 185 ILE A CA 1
ATOM 1396 C C . ILE A 1 185 ? 19.523 -0.243 -19.922 1.00 62.16 185 ILE A C 1
ATOM 1398 O O . ILE A 1 185 ? 18.400 0.046 -19.510 1.00 62.16 185 ILE A O 1
ATOM 1402 N N . SER A 1 186 ? 19.925 -1.514 -20.021 1.00 66.56 186 SER A N 1
ATOM 1403 C CA . SER A 1 186 ? 19.052 -2.644 -19.662 1.00 66.56 186 SER A CA 1
ATOM 1404 C C . SER A 1 186 ? 18.710 -2.666 -18.169 1.00 66.56 186 SER A C 1
ATOM 1406 O O . SER A 1 186 ? 17.544 -2.854 -17.817 1.00 66.56 186 SER A O 1
ATOM 1408 N N . LEU A 1 187 ? 19.681 -2.379 -17.295 1.00 63.50 187 LEU A N 1
ATOM 1409 C CA . LEU A 1 187 ? 19.467 -2.227 -15.856 1.00 63.50 187 LEU A CA 1
ATOM 1410 C C . LEU A 1 187 ? 18.540 -1.043 -15.553 1.00 63.50 187 LEU A C 1
ATOM 1412 O O . LEU A 1 187 ? 17.632 -1.182 -14.740 1.00 63.50 187 LEU A O 1
ATOM 1416 N N . GLY A 1 188 ? 18.709 0.091 -16.239 1.00 62.00 188 GLY A N 1
ATOM 1417 C CA . GLY A 1 188 ? 17.847 1.267 -16.100 1.00 62.00 188 GLY A CA 1
ATOM 1418 C C . GLY A 1 188 ? 16.399 0.999 -16.516 1.00 62.00 188 GLY A C 1
ATOM 1419 O O . GLY A 1 188 ? 15.474 1.386 -15.805 1.00 62.00 188 GLY A O 1
ATOM 1420 N N . VAL A 1 189 ? 16.184 0.271 -17.616 1.00 61.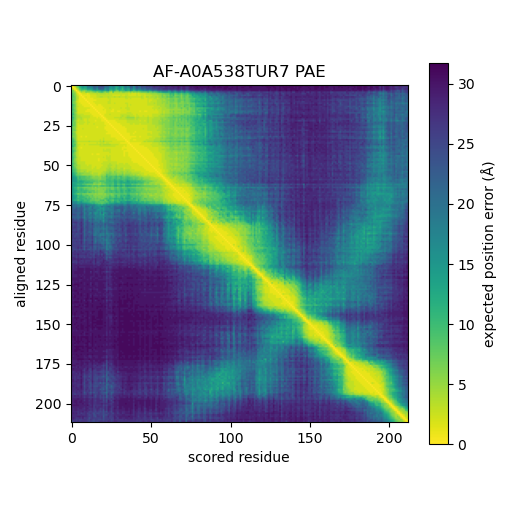41 189 VAL A N 1
ATOM 1421 C CA . VAL A 1 189 ? 14.844 -0.133 -18.075 1.00 61.41 189 VAL A CA 1
ATOM 1422 C C . VAL A 1 189 ? 14.211 -1.143 -17.114 1.00 61.41 189 VAL A C 1
ATOM 1424 O O . VAL A 1 189 ? 13.039 -1.001 -16.764 1.00 61.41 189 VAL A O 1
ATOM 1427 N N . ALA A 1 190 ? 14.975 -2.127 -16.633 1.00 64.56 190 ALA A N 1
ATOM 1428 C CA . ALA A 1 190 ? 14.500 -3.089 -15.641 1.00 64.56 190 ALA A CA 1
ATOM 1429 C C . ALA A 1 190 ? 14.119 -2.400 -14.320 1.00 64.56 190 ALA A C 1
ATOM 1431 O O . ALA A 1 190 ? 13.054 -2.678 -13.767 1.00 64.56 190 ALA A O 1
ATOM 1432 N N . LEU A 1 191 ? 14.940 -1.454 -13.853 1.00 60.84 191 LEU A N 1
ATOM 1433 C CA . LEU A 1 191 ? 14.675 -0.672 -12.648 1.00 60.84 191 LEU A CA 1
ATOM 1434 C C . LEU A 1 191 ? 13.453 0.238 -12.830 1.00 60.84 191 LEU A C 1
ATOM 1436 O O . LEU A 1 191 ? 12.604 0.296 -11.947 1.00 60.84 191 LEU A O 1
ATOM 1440 N N . PHE A 1 192 ? 13.313 0.897 -13.984 1.00 61.09 192 PHE A N 1
ATOM 1441 C CA . PHE A 1 192 ? 12.156 1.737 -14.302 1.00 61.09 192 PHE A CA 1
ATOM 1442 C C . PHE A 1 192 ? 10.853 0.933 -14.321 1.00 61.09 192 PHE A C 1
ATOM 1444 O O . PHE A 1 192 ? 9.850 1.387 -13.780 1.00 61.09 192 PHE A O 1
ATOM 1451 N N . LEU A 1 193 ? 10.859 -0.275 -14.892 1.00 64.06 193 LEU A N 1
ATOM 1452 C CA . LEU A 1 193 ? 9.689 -1.155 -14.903 1.00 64.06 193 LEU A CA 1
ATOM 1453 C C . LEU A 1 193 ? 9.377 -1.730 -13.514 1.00 64.06 193 LEU A C 1
ATOM 1455 O O . LEU A 1 193 ? 8.204 -1.828 -13.160 1.00 64.06 193 LEU A O 1
ATOM 1459 N N . ALA A 1 194 ? 10.398 -2.062 -12.718 1.00 59.44 194 ALA A N 1
ATOM 1460 C CA . ALA A 1 194 ? 10.234 -2.561 -11.351 1.00 59.44 194 ALA A CA 1
ATOM 1461 C C . ALA A 1 194 ? 9.735 -1.481 -10.378 1.00 59.44 194 ALA A C 1
ATOM 1463 O O . ALA A 1 194 ? 8.946 -1.772 -9.479 1.00 59.44 194 ALA A O 1
ATOM 1464 N N . LEU A 1 195 ? 10.187 -0.239 -10.564 1.00 57.16 195 LEU A N 1
ATOM 1465 C CA . LEU A 1 195 ? 9.788 0.912 -9.759 1.00 57.16 195 LEU A CA 1
ATOM 1466 C C . LEU A 1 195 ? 8.533 1.601 -10.284 1.00 57.16 195 LEU A C 1
ATOM 1468 O O . LEU A 1 195 ? 8.015 2.469 -9.585 1.00 57.16 195 LEU A O 1
ATOM 1472 N N . ARG A 1 196 ? 8.031 1.243 -11.477 1.00 54.75 196 ARG A N 1
ATOM 1473 C CA . ARG A 1 196 ? 6.813 1.835 -12.036 1.00 54.75 196 ARG A CA 1
ATOM 1474 C C . ARG A 1 196 ? 5.671 1.559 -11.056 1.00 54.75 196 ARG A C 1
ATOM 1476 O O . ARG A 1 196 ? 5.236 0.409 -10.953 1.00 54.75 196 ARG A O 1
ATOM 1483 N N . PRO A 1 197 ? 5.177 2.575 -10.323 1.00 44.78 197 PRO A N 1
ATOM 1484 C CA . PRO A 1 197 ? 4.122 2.356 -9.356 1.00 44.78 197 PRO A CA 1
ATOM 1485 C C . PRO A 1 197 ? 2.920 1.834 -10.132 1.00 44.78 197 PRO A C 1
ATOM 1487 O O . PRO A 1 197 ? 2.511 2.433 -11.133 1.00 44.78 197 PRO A O 1
ATOM 1490 N N . SER A 1 198 ? 2.399 0.679 -9.717 1.00 50.69 198 SER A N 1
ATOM 1491 C CA . SER A 1 198 ? 1.179 0.103 -10.267 1.00 50.69 198 SER A CA 1
ATOM 1492 C C . SER A 1 198 ? 0.055 1.102 -10.022 1.00 50.69 198 SER A C 1
ATOM 1494 O O . SER A 1 198 ? -0.573 1.110 -8.964 1.00 50.69 198 SER A O 1
ATOM 1496 N N . ARG A 1 199 ? -0.158 1.994 -10.990 1.00 46.91 199 ARG A N 1
ATOM 1497 C CA . ARG A 1 199 ? -1.235 2.980 -11.029 1.00 46.91 199 ARG A CA 1
ATOM 1498 C C . ARG A 1 199 ? -2.537 2.238 -11.328 1.00 46.91 199 ARG A C 1
ATOM 1500 O O . ARG A 1 199 ? -3.152 2.390 -12.373 1.00 46.91 199 ARG A O 1
ATOM 1507 N N . THR A 1 200 ? -2.924 1.357 -10.419 1.00 48.91 200 THR A N 1
ATOM 1508 C CA . THR A 1 200 ? -4.202 0.663 -10.437 1.00 48.91 200 THR A CA 1
ATOM 1509 C C . THR A 1 200 ? -4.906 0.970 -9.131 1.00 48.91 200 THR A C 1
ATOM 1511 O O . THR A 1 200 ? -4.699 0.293 -8.129 1.00 48.91 200 THR A O 1
ATOM 1514 N N . ARG A 1 201 ? -5.780 1.977 -9.231 1.00 48.59 201 ARG A N 1
ATOM 1515 C CA . ARG A 1 201 ? -6.968 2.211 -8.403 1.00 48.59 201 ARG A CA 1
ATOM 1516 C C . ARG A 1 201 ? -6.744 2.787 -7.005 1.00 48.59 201 ARG A C 1
ATOM 1518 O O . ARG A 1 201 ? -7.014 2.145 -5.998 1.00 48.59 201 ARG A O 1
ATOM 1525 N N . GLU A 1 202 ? -6.496 4.091 -6.987 1.00 43.41 202 GLU A N 1
ATOM 1526 C CA . GLU A 1 202 ? -7.295 4.996 -6.151 1.00 43.41 202 GLU A CA 1
ATOM 1527 C C . GLU A 1 202 ? -8.720 5.016 -6.729 1.00 43.41 202 GLU A C 1
ATOM 1529 O O . GLU A 1 202 ? -9.083 5.837 -7.562 1.00 43.41 202 GLU A O 1
ATOM 1534 N N . GLY A 1 203 ? -9.495 3.987 -6.403 1.00 45.06 203 GLY A N 1
ATOM 1535 C CA . GLY A 1 203 ? -10.888 3.854 -6.801 1.00 45.06 203 GLY A CA 1
ATOM 1536 C C . GLY A 1 203 ? -11.702 3.508 -5.572 1.00 45.06 203 GLY A C 1
ATOM 1537 O O . GLY A 1 203 ? -11.902 2.332 -5.294 1.00 45.06 203 GLY A O 1
ATOM 1538 N N . GLY A 1 204 ? -12.105 4.545 -4.838 1.00 42.69 204 GLY A N 1
ATOM 1539 C CA . GLY A 1 204 ? -13.299 4.567 -3.996 1.00 42.69 204 GLY A CA 1
ATOM 1540 C C . GLY A 1 204 ? -13.437 3.464 -2.948 1.00 42.69 204 GLY A C 1
ATOM 1541 O O . GLY A 1 204 ? -14.323 2.623 -3.057 1.00 42.69 204 GLY A O 1
ATOM 1542 N N . ILE A 1 205 ? -12.666 3.538 -1.862 1.00 45.41 205 ILE A N 1
ATOM 1543 C CA . ILE A 1 205 ? -13.114 2.989 -0.573 1.00 45.41 205 ILE A CA 1
ATOM 1544 C C . ILE A 1 205 ? -13.908 4.113 0.105 1.00 45.41 205 ILE A C 1
ATOM 1546 O O . ILE A 1 205 ? -13.383 4.831 0.945 1.00 45.41 205 ILE A O 1
ATOM 1550 N N . GLY A 1 206 ? -15.131 4.361 -0.367 1.00 43.91 206 GLY A N 1
ATOM 1551 C CA . GLY A 1 206 ? -15.959 5.465 0.138 1.00 43.91 206 GLY A CA 1
ATOM 1552 C C . GLY A 1 206 ? -17.464 5.204 0.192 1.00 43.91 206 GLY A C 1
ATOM 1553 O O . GLY A 1 206 ? -18.168 5.958 0.845 1.00 43.91 206 GLY A O 1
ATOM 1554 N N . HIS A 1 207 ? -17.984 4.143 -0.438 1.00 42.94 207 HIS A N 1
ATOM 1555 C CA . HIS A 1 207 ? -19.441 4.005 -0.617 1.00 42.94 207 HIS A CA 1
ATOM 1556 C C . HIS A 1 207 ? -20.056 2.668 -0.177 1.00 42.94 207 HIS A C 1
ATOM 1558 O O . HIS A 1 207 ? -21.225 2.432 -0.453 1.00 42.94 207 HIS A O 1
ATOM 1564 N N . ALA A 1 208 ? -19.329 1.798 0.532 1.00 45.41 208 ALA A N 1
ATOM 1565 C CA . ALA A 1 208 ? -19.855 0.478 0.912 1.00 45.41 208 ALA A CA 1
ATOM 1566 C C . ALA A 1 208 ? -20.440 0.373 2.340 1.00 45.41 208 ALA A C 1
ATOM 1568 O O . ALA A 1 208 ? -20.929 -0.695 2.690 1.00 45.41 208 ALA A O 1
ATOM 1569 N N . CYS A 1 209 ? -20.428 1.438 3.155 1.00 44.12 209 CYS A N 1
ATOM 1570 C CA . CYS A 1 209 ? -20.910 1.390 4.552 1.00 44.12 209 CYS A CA 1
ATOM 1571 C C . CYS A 1 209 ? -22.248 2.114 4.821 1.00 44.12 209 CYS A C 1
ATOM 1573 O O . CYS A 1 209 ? -22.547 2.389 5.973 1.00 44.12 209 CYS A O 1
ATOM 1575 N N . LEU A 1 210 ? -23.063 2.428 3.807 1.00 39.69 210 LEU A N 1
ATOM 1576 C CA . LEU A 1 210 ? -24.339 3.154 3.996 1.00 39.69 210 LEU A CA 1
ATOM 1577 C C . LEU A 1 210 ? -25.596 2.357 3.596 1.00 39.69 210 LEU A C 1
ATOM 1579 O O . LEU A 1 210 ? -26.616 2.951 3.261 1.00 39.69 210 LEU A O 1
ATOM 1583 N N . SER A 1 211 ? -25.558 1.021 3.617 1.00 38.22 211 SER A N 1
ATOM 1584 C CA . SER A 1 211 ? -26.736 0.211 3.258 1.00 38.22 211 SER A CA 1
ATOM 1585 C C . SER A 1 211 ? -26.959 -1.032 4.123 1.00 38.22 211 SER A C 1
ATOM 1587 O O . SER A 1 211 ? -27.350 -2.071 3.587 1.00 38.22 211 SER A O 1
ATOM 1589 N N . LEU A 1 212 ? -26.698 -0.944 5.427 1.00 40.34 212 LEU A N 1
ATOM 1590 C CA . LEU A 1 212 ? -27.140 -1.922 6.425 1.00 40.34 212 LEU A CA 1
ATOM 1591 C C . LEU A 1 212 ? -27.608 -1.185 7.678 1.00 40.34 212 LEU A C 1
ATOM 1593 O O . LEU A 1 212 ? -26.872 -0.266 8.101 1.00 40.34 212 LEU A O 1
#

InterPro domains:
  IPR041916 Anti-sigma factor, zinc-finger domain superfamily [G3DSA:1.10.10.1320] (6-67)

Organism: Eiseniibacteriota bacterium (NCBI:txid2212470)

Foldseek 3Di:
DDPVCDPVNLLVCLVCLVVVNDDPVVNVNSVVVLVVDVVSVVSSVVVVVVVVVVVPDDDDDDPPVVVVVVCCVVCVVVVVVVVVVVVLVVVLVVVVVVVVVCVVCVQVVCVVVVHPGCLCVVVVVVVVVLVVVVVVLVVVLVVVPPDPPPSVVVVVVVVVVVPPPCVVVVVCSDVVNVVVVVVVVSVVVSVCVVPVPPPPDPDDPPPDPPDD

pLDDT: mean 70.4, std 17.44, range [35.97, 96.25]

Sequence (212 aa):
MKTNLTCGTCELELCAYLDGALHPAIARALESHVESCARCGARLEAYREISSRLAELPEIAAPAWIEKRVLDSITGRARARRFWSRGFAAAAALSFAATVGLIAHLPALARQWGLPDPATWPVVGLRTALDGVISVAKRLAGDAAFYEPLARKLWVAVSALETLPRVALLALRTPEAQFMVAVTISLGVALFLALRPSRTREGGIGHACLSL

Nearest PDB structures (foldseek):
  8z6g-assembly3_E  TM=6.537E-01  e=2.376E+00  Pseudomonas aeruginosa

Radius of gyration: 35.63 Å; Cα contacts (8 Å, |Δi|>4): 48; chains: 1; bounding box: 67×60×83 Å

Secondary structure (DSSP, 8-state):
------HHHHHHHHHHHHTT-S-HHHHHHHHHHHHH-HHHHHHHHHHHHHHHHHHTSPPPPPPHHHHHHHHHHHHHHHHHHHHHHHHHHHHHHHHHHHHHHHHHHHHHHHHHTTPPPGGGHHHHHHHHHHHHHHHHHHHHHHHTTT-HHHHHHHHHHHHHHHTS-HHHHHHTTSHHHHHHHHHHHHHHHHHHHHHS--------SSSSSS--

Solvent-accessible surface area (backbone atoms only — not comparable to full-atom values): 12611 Å² total; per-residue (Å²): 132,87,76,78,70,46,71,71,59,44,66,71,44,49,61,42,51,75,70,66,71,51,58,74,72,56,48,54,45,44,53,58,44,31,76,74,29,68,70,54,35,53,51,52,50,53,51,48,54,52,50,53,60,57,68,69,51,82,84,75,83,75,60,76,68,54,59,55,53,53,52,45,65,64,47,47,57,57,52,51,51,52,52,50,54,51,51,50,51,52,51,50,52,51,51,50,51,50,51,53,50,47,63,70,44,45,64,59,52,31,59,76,71,71,47,78,67,67,88,48,47,67,59,52,54,52,48,55,51,50,54,48,53,53,51,50,51,52,53,51,52,65,70,40,76,83,42,80,76,61,48,54,55,53,49,55,57,54,55,53,59,73,60,57,57,69,64,66,60,52,61,61,65,41,71,68,47,50,51,53,52,54,49,50,52,52,49,48,52,53,49,50,62,72,64,50,73,79,89,73,70,100,66,78,97,78,76,86,85,83,84,128